Protein AF-A0A8S3SLY0-F1 (afdb_monomer)

Solvent-accessible surface area (backbone atoms only — not comparable to full-atom values): 10303 Å² total; per-residue (Å²): 141,63,70,69,60,56,56,52,52,54,51,53,52,50,52,51,52,53,51,53,50,52,52,51,54,52,51,53,58,49,52,56,52,49,50,52,49,50,52,54,47,54,53,48,50,55,53,49,52,55,49,50,54,52,52,50,56,51,46,52,67,66,68,57,64,80,50,73,41,61,37,68,83,58,95,80,69,75,84,54,66,73,31,61,49,52,34,54,40,68,79,42,52,45,79,65,38,63,42,50,86,66,25,34,40,42,49,88,50,66,46,80,47,78,49,72,53,74,51,74,46,73,42,55,41,39,43,34,37,31,41,28,48,62,94,35,80,76,48,75,32,54,47,82,45,86,80,54,52,79,48,70,26,66,43,76,48,77,47,79,45,59,47,79,66,105,55,74,60,44,32,33,43,30,28,68,47,60,58,84,127

Sequence (181 aa):
MEIGASVCIVFLLLFSCCHSKSIQSQNISLDEAEDERIFALETTVKKLETLIDNVTKSKDKLMNPVMFYAKIADRGFVLQTLSTVVFETVILNIGGHYDQYDGIFVASRKGVYMFSWTVSIQSSKYVVTELVVEDKIISTAGNTDNNGGHHSASMTSLCRMEKMGMRSLELQIMVVHIILQ

Secondary structure (DSSP, 8-state):
--HHHHHHHHHHHHHHHHHHHHHHHHHHHHHHHHHHHHHHHHHHHHHHHHHHHHHHHHHHHHHS--EEEEE---TT--PPTTEE----EEEEEETS-B-TTT--B--SSSEEEEEEEEEEEESS--EEEEEEETTEEEEEEEE--SSS-EEEEEEEEEEEE---BSB---EEEEEEE----

Radius of gyration: 38.71 Å; Cα contacts (8 Å, |Δi|>4): 271; chains: 1; bounding box: 91×24×116 Å

pLDDT: mean 80.01, std 13.77, range [41.56, 98.38]

Organism: Mytilus edulis (NCBI:txid6550)

Foldseek 3Di:
DPPVVVVVVVVVVVVVVVVVVVVVVVVVVVVVVVVVVVVVVVVVVVVVVVVVVVVVVVVCVVPFDADWDAADDDPPDDADAFAFDARLGTPDGGPVQADNPRRWGADQAWDKDKDKDKDKDFFQKKWKKFWDWLNDTQDIWIDGDPPRHIDMTMDMGIDTDHHDDPRDGTTTTHTHDIDDD

Mean predicted aligned error: 13.02 Å

Nearest PDB structures (foldseek):
  4d7y-assembly1_A  TM=8.961E-01  e=1.137E-05  Mus musculus
  2wnv-assembly1_A  TM=7.640E-01  e=3.413E-05  Homo sapiens
  5hkj-assembly1_A  TM=8.615E-01  e=1.285E-03  Homo sapiens
  5hzf-assembly1_A  TM=7.294E-01  e=6.288E-04  Homo sapiens
  5hba-assembly1_A  TM=8.265E-01  e=2.352E-03  Danio rerio

Structure (mmCIF, N/CA/C/O backbone):
data_AF-A0A8S3SLY0-F1
#
_entry.id   AF-A0A8S3SLY0-F1
#
loop_
_atom_site.group_PDB
_atom_site.id
_atom_site.type_symbol
_atom_site.label_atom_id
_atom_site.label_alt_id
_atom_site.label_comp_id
_atom_site.label_asym_id
_atom_site.label_entity_id
_atom_site.label_seq_id
_atom_site.pdbx_PDB_ins_code
_atom_site.Cartn_x
_atom_site.Cartn_y
_atom_site.Cartn_z
_atom_site.occupancy
_atom_site.B_iso_or_equiv
_atom_site.auth_seq_id
_atom_site.auth_comp_id
_atom_site.auth_asym_id
_atom_site.auth_atom_id
_atom_site.pdbx_PDB_model_num
ATOM 1 N N . MET A 1 1 ? -65.665 0.278 86.905 1.00 52.72 1 MET A N 1
ATOM 2 C CA . MET A 1 1 ? -64.556 1.148 86.450 1.00 52.72 1 MET A CA 1
ATOM 3 C C . MET A 1 1 ? -63.625 0.410 85.468 1.00 52.72 1 MET A C 1
ATOM 5 O O . MET A 1 1 ? -62.450 0.727 85.407 1.00 52.72 1 MET A O 1
ATOM 9 N N . GLU A 1 2 ? -64.128 -0.547 84.671 1.00 56.00 2 GLU A N 1
ATOM 10 C CA . GLU A 1 2 ? -63.295 -1.389 83.777 1.00 56.00 2 GLU A CA 1
ATOM 11 C C . GLU A 1 2 ? -63.439 -1.060 82.279 1.00 56.00 2 GLU A C 1
ATOM 13 O O . GLU A 1 2 ? -62.585 -1.416 81.474 1.00 56.00 2 GLU A O 1
ATOM 18 N N . ILE A 1 3 ? -64.481 -0.321 81.889 1.00 57.62 3 ILE A N 1
ATOM 19 C CA . ILE A 1 3 ? -64.800 -0.056 80.475 1.00 57.62 3 ILE A CA 1
ATOM 20 C C . ILE A 1 3 ? -63.785 0.916 79.834 1.00 57.62 3 ILE A C 1
ATOM 22 O O . ILE A 1 3 ? -63.467 0.792 78.655 1.00 57.62 3 ILE A O 1
ATOM 26 N N . GLY A 1 4 ? -63.206 1.840 80.611 1.00 60.19 4 GLY A N 1
ATOM 27 C CA . GLY A 1 4 ? -62.244 2.831 80.106 1.00 60.19 4 GLY A CA 1
ATOM 28 C C . GLY A 1 4 ? -60.882 2.249 79.707 1.00 60.19 4 GLY A C 1
ATOM 29 O O . GLY A 1 4 ? -60.273 2.716 78.749 1.00 60.19 4 GLY A O 1
ATOM 30 N N . ALA A 1 5 ? -60.423 1.194 80.387 1.00 64.56 5 ALA A N 1
ATOM 31 C CA . ALA A 1 5 ? -59.151 0.546 80.064 1.00 64.56 5 ALA A CA 1
ATOM 32 C C . ALA A 1 5 ? -59.234 -0.236 78.742 1.00 64.56 5 ALA A C 1
ATOM 34 O O . ALA A 1 5 ? -58.317 -0.182 77.926 1.00 64.56 5 ALA A O 1
ATOM 35 N N . SER A 1 6 ? -60.365 -0.907 78.500 1.00 65.44 6 SER A N 1
ATOM 36 C CA . SER A 1 6 ? -60.578 -1.713 77.295 1.00 65.44 6 SER A CA 1
ATOM 37 C C . SER A 1 6 ? -60.635 -0.853 76.023 1.00 65.44 6 SER A C 1
ATOM 39 O O . SER A 1 6 ? -60.010 -1.189 75.019 1.00 65.44 6 SER A O 1
ATOM 41 N N . VAL A 1 7 ? -61.283 0.318 76.084 1.00 70.69 7 VAL A N 1
ATOM 42 C CA . VAL A 1 7 ? -61.362 1.256 74.946 1.00 70.69 7 VAL A CA 1
ATOM 43 C C . VAL A 1 7 ? -59.989 1.853 74.603 1.00 70.69 7 VAL A C 1
ATOM 45 O O . VAL A 1 7 ? -59.638 1.930 73.425 1.00 70.69 7 VAL A O 1
ATOM 48 N N . CYS A 1 8 ? -59.170 2.206 75.601 1.00 69.88 8 CYS A N 1
ATOM 49 C CA . CYS A 1 8 ? -57.809 2.710 75.369 1.00 69.88 8 CYS A CA 1
ATOM 50 C C . CYS A 1 8 ? -56.883 1.665 74.730 1.00 69.88 8 CYS A C 1
ATOM 52 O O . CYS A 1 8 ? -56.104 2.008 73.843 1.00 69.88 8 CYS A O 1
ATOM 54 N N . ILE A 1 9 ? -56.978 0.395 75.138 1.00 74.50 9 ILE A N 1
ATOM 55 C CA . ILE A 1 9 ? -56.164 -0.687 74.562 1.00 74.50 9 ILE A CA 1
ATOM 56 C C . ILE A 1 9 ? -56.516 -0.895 73.085 1.00 74.50 9 ILE A C 1
ATOM 58 O O . ILE A 1 9 ? -55.619 -1.002 72.252 1.00 74.50 9 ILE A O 1
ATOM 62 N N . VAL A 1 10 ? -57.806 -0.878 72.733 1.00 75.81 10 VAL A N 1
ATOM 63 C CA . VAL A 1 10 ? -58.247 -1.011 71.335 1.00 75.81 10 VAL A CA 1
ATOM 64 C C . VAL A 1 10 ? -57.757 0.165 70.484 1.00 75.81 10 VAL A C 1
ATOM 66 O O . VAL A 1 10 ? -57.238 -0.055 69.392 1.00 75.81 10 VAL A O 1
ATOM 69 N N . PHE A 1 11 ? -57.832 1.401 70.988 1.00 73.81 11 PHE A N 1
ATOM 70 C CA . PHE A 1 11 ? -57.301 2.567 70.273 1.00 73.81 11 PHE A CA 1
ATOM 71 C C . PHE A 1 11 ? -55.781 2.497 70.078 1.00 73.81 11 PHE A C 1
ATOM 73 O O . PHE A 1 11 ? -55.306 2.735 68.970 1.00 73.81 11 PHE A O 1
ATOM 80 N N . LEU A 1 12 ? -55.015 2.117 71.105 1.00 74.75 12 LEU A N 1
ATOM 81 C CA . LEU A 1 12 ? -53.556 1.974 71.002 1.00 74.75 12 LEU A CA 1
ATOM 82 C C . LEU A 1 12 ? -53.145 0.871 70.015 1.00 74.75 12 LEU A C 1
ATOM 84 O O . LEU A 1 12 ? -52.210 1.067 69.239 1.00 74.75 12 LEU A O 1
ATOM 88 N N . LEU A 1 13 ? -53.869 -0.252 69.988 1.00 72.75 13 LEU A N 1
ATOM 89 C CA . LEU A 1 13 ? -53.633 -1.338 69.031 1.00 72.75 13 LEU A CA 1
ATOM 90 C C . LEU A 1 13 ? -53.973 -0.924 67.593 1.00 72.75 13 LEU A C 1
ATOM 92 O O . LEU A 1 13 ? -53.226 -1.252 66.672 1.00 72.75 13 LEU A O 1
ATOM 96 N N . LEU A 1 14 ? -55.051 -0.161 67.386 1.00 72.50 14 LEU A N 1
ATOM 97 C CA . LEU A 1 14 ? -55.410 0.368 66.067 1.00 72.50 14 LEU A CA 1
ATOM 98 C C . LEU A 1 14 ? -54.400 1.414 65.577 1.00 72.50 14 LEU A C 1
ATOM 100 O O . LEU A 1 14 ? -53.988 1.348 64.420 1.00 72.50 14 LEU A O 1
ATOM 104 N N . PHE A 1 15 ? -53.941 2.322 66.445 1.00 71.50 15 PHE A N 1
ATOM 105 C CA . PHE A 1 15 ? -52.894 3.296 66.110 1.00 71.50 15 PHE A CA 1
ATOM 106 C C . PHE A 1 15 ? -51.554 2.618 65.798 1.00 71.50 15 PHE A C 1
ATOM 108 O O . PHE A 1 15 ? -50.924 2.951 64.796 1.00 71.50 15 PHE A O 1
ATOM 115 N N . SER A 1 16 ? -51.151 1.622 66.592 1.00 73.81 16 SER A N 1
ATOM 116 C CA . SER A 1 16 ? -49.939 0.831 66.343 1.00 73.81 16 SER A CA 1
ATOM 117 C C . SER A 1 16 ? -50.025 0.052 65.023 1.00 73.81 16 SER A C 1
ATOM 119 O O . SER A 1 16 ? -49.085 0.075 64.227 1.00 73.81 16 SER A O 1
ATOM 121 N N . CYS A 1 17 ? -51.176 -0.561 64.729 1.00 66.81 17 CYS A N 1
ATOM 122 C CA . CYS A 1 17 ? -51.393 -1.296 63.485 1.00 66.81 17 CYS A CA 1
ATOM 123 C C . CYS A 1 17 ? -51.405 -0.373 62.252 1.00 66.81 17 CYS A C 1
ATOM 125 O O . CYS A 1 17 ? -50.829 -0.716 61.220 1.00 66.81 17 CYS A O 1
ATOM 127 N N . CYS A 1 18 ? -52.014 0.814 62.351 1.00 65.94 18 CYS A N 1
ATOM 128 C CA . CYS A 1 18 ? -52.052 1.787 61.255 1.00 65.94 18 CYS A CA 1
ATOM 129 C C . CYS A 1 18 ? -50.661 2.379 60.970 1.00 65.94 18 CYS A C 1
ATOM 131 O O . CYS A 1 18 ? -50.263 2.493 59.812 1.00 65.94 18 CYS A O 1
ATOM 133 N N . HIS A 1 19 ? -49.892 2.680 62.021 1.00 69.75 19 HIS A N 1
ATOM 134 C CA . HIS A 1 19 ? -48.528 3.196 61.903 1.00 69.75 19 HIS A CA 1
ATOM 135 C C . HIS A 1 19 ? -47.554 2.147 61.343 1.00 69.75 19 HIS A C 1
ATOM 137 O O . HIS A 1 19 ? -46.733 2.451 60.480 1.00 69.75 19 HIS A O 1
ATOM 143 N N . SER A 1 20 ? -47.685 0.881 61.756 1.00 69.31 20 SER A N 1
ATOM 144 C CA . SER A 1 20 ? -46.877 -0.211 61.199 1.00 69.31 20 SER A CA 1
ATOM 145 C C . SER A 1 20 ? -47.143 -0.423 59.706 1.00 69.31 20 SER A C 1
ATOM 147 O O . SER A 1 20 ? -46.200 -0.666 58.954 1.00 69.31 20 SER A O 1
ATOM 149 N N . LYS A 1 21 ? -48.404 -0.301 59.261 1.00 74.12 21 LYS A N 1
ATOM 150 C CA . LYS A 1 21 ? -48.767 -0.393 57.838 1.00 74.12 21 LYS A CA 1
ATOM 151 C C . LYS A 1 21 ? -48.217 0.777 57.025 1.00 74.12 21 LYS A C 1
ATOM 153 O O . LYS A 1 21 ? -47.702 0.548 55.934 1.00 74.12 21 LYS A O 1
ATOM 158 N N . SER A 1 22 ? -48.287 2.008 57.546 1.00 68.38 22 SER A N 1
ATOM 159 C CA . SER A 1 22 ? -47.732 3.174 56.846 1.00 68.38 22 SER A CA 1
ATOM 160 C C . SER A 1 22 ? -46.213 3.072 56.694 1.00 68.38 22 SER A C 1
ATOM 162 O O . SER A 1 22 ? -45.700 3.325 55.607 1.00 68.38 22 SER A O 1
ATOM 164 N N . ILE A 1 23 ? -45.505 2.626 57.739 1.00 70.62 23 ILE A N 1
ATOM 165 C CA . ILE A 1 23 ? -44.049 2.411 57.693 1.00 70.62 23 ILE A CA 1
ATOM 166 C C . ILE A 1 23 ? -43.688 1.318 56.680 1.00 70.62 23 ILE A C 1
ATOM 168 O O . ILE A 1 23 ? -42.822 1.533 55.839 1.00 70.62 23 ILE A O 1
ATOM 172 N N . GLN A 1 24 ? -44.378 0.171 56.701 1.00 71.75 24 GLN A N 1
ATOM 173 C CA . GLN A 1 24 ? -44.143 -0.888 55.711 1.00 71.75 24 GLN A CA 1
ATOM 174 C C . GLN A 1 24 ? -44.376 -0.401 54.279 1.00 71.75 24 GLN A C 1
ATOM 176 O O . GLN A 1 24 ? -43.561 -0.688 53.410 1.00 71.75 24 GLN A O 1
ATOM 181 N N . SER A 1 25 ? -45.446 0.362 54.032 1.00 71.06 25 SER A N 1
ATOM 182 C CA . SER A 1 25 ? -45.736 0.886 52.691 1.00 71.06 25 SER A CA 1
ATOM 183 C C . SER A 1 25 ? -44.681 1.877 52.190 1.00 71.06 25 SER A C 1
ATOM 185 O O . SER A 1 25 ? -44.331 1.843 51.014 1.00 71.06 25 SER A O 1
ATOM 187 N N . GLN A 1 26 ? -44.133 2.717 53.077 1.00 73.19 26 GLN A N 1
ATOM 188 C CA . GLN A 1 26 ? -43.059 3.647 52.726 1.00 73.19 26 GLN A CA 1
ATOM 189 C C . GLN A 1 26 ? -41.758 2.905 52.409 1.00 73.19 26 GLN A C 1
ATOM 191 O O . GLN A 1 26 ? -41.127 3.217 51.404 1.00 73.19 26 GLN A O 1
ATOM 196 N N . ASN A 1 27 ? -41.400 1.892 53.202 1.00 75.38 27 ASN A N 1
ATOM 197 C CA . ASN A 1 27 ? -40.193 1.096 52.971 1.00 75.38 27 ASN A CA 1
ATOM 198 C C . ASN A 1 27 ? -40.263 0.314 51.651 1.00 75.38 27 ASN A C 1
ATOM 200 O O . ASN A 1 27 ? -39.322 0.367 50.875 1.00 75.38 27 ASN A O 1
ATOM 204 N N . ILE A 1 28 ? -41.405 -0.310 51.340 1.00 81.19 28 ILE A N 1
ATOM 205 C CA . ILE A 1 28 ? -41.606 -1.025 50.065 1.00 81.19 28 ILE A CA 1
ATOM 206 C C . ILE A 1 28 ? -41.459 -0.071 48.869 1.00 81.19 28 ILE A C 1
ATOM 208 O O . ILE A 1 28 ? -40.765 -0.390 47.912 1.00 81.19 28 ILE A O 1
ATOM 212 N N . SER A 1 29 ? -42.056 1.127 48.936 1.00 77.50 29 SER A N 1
ATOM 213 C CA . SER A 1 29 ? -41.947 2.113 47.847 1.00 77.50 29 SER A CA 1
ATOM 214 C C . SER A 1 29 ? -40.534 2.679 47.659 1.00 77.50 29 SER A C 1
ATOM 216 O O . SER A 1 29 ? -40.183 3.116 46.565 1.00 77.50 29 SER A O 1
ATOM 218 N N . LEU A 1 30 ? -39.736 2.703 48.731 1.00 81.06 30 LEU A N 1
ATOM 219 C CA . LEU A 1 30 ? -38.340 3.132 48.689 1.00 81.06 30 LEU A CA 1
ATOM 220 C C . LEU A 1 30 ? -37.460 2.037 48.077 1.00 81.06 30 LEU A C 1
ATOM 222 O O . LEU A 1 30 ? -36.682 2.352 47.181 1.00 81.06 30 LEU A O 1
ATOM 226 N N . ASP A 1 31 ? -37.649 0.778 48.480 1.00 88.69 31 ASP A N 1
ATOM 227 C CA . ASP A 1 31 ? -36.919 -0.375 47.937 1.00 88.69 31 ASP A CA 1
ATOM 228 C C . ASP A 1 31 ? -37.186 -0.548 46.428 1.00 88.69 31 ASP A C 1
ATOM 230 O O . ASP A 1 31 ? -36.251 -0.702 45.646 1.00 88.69 31 ASP A O 1
ATOM 234 N N . GLU A 1 32 ? -38.442 -0.408 45.979 1.00 87.69 32 GLU A N 1
ATOM 235 C CA . GLU A 1 32 ? -38.800 -0.472 44.549 1.00 87.69 32 GLU A CA 1
ATOM 236 C C . GLU A 1 32 ? -38.122 0.635 43.718 1.00 87.69 32 GLU A C 1
ATOM 238 O O . GLU A 1 32 ? -37.668 0.399 42.595 1.00 87.69 32 GLU A O 1
ATOM 243 N N . ALA A 1 33 ? -38.021 1.850 44.267 1.00 88.94 33 ALA A N 1
ATOM 244 C CA . ALA A 1 33 ? -37.365 2.975 43.601 1.00 88.94 33 ALA A CA 1
ATOM 245 C C . ALA A 1 33 ? -35.831 2.848 43.597 1.00 88.94 33 ALA A C 1
ATOM 247 O O . ALA A 1 33 ? -35.172 3.329 42.669 1.00 88.94 33 ALA A O 1
ATOM 248 N N . GLU A 1 34 ? -35.245 2.236 44.629 1.00 93.00 34 GLU A N 1
ATOM 249 C CA . GLU A 1 34 ? -33.820 1.900 44.664 1.00 93.00 34 GLU A CA 1
ATOM 250 C C . GLU A 1 34 ? -33.487 0.798 43.654 1.00 93.00 34 GLU A C 1
ATOM 252 O O . GLU A 1 34 ? -32.537 0.967 42.887 1.00 93.00 34 GLU A O 1
ATOM 257 N N . ASP A 1 35 ? -34.311 -0.245 43.554 1.00 92.81 35 ASP A N 1
ATOM 258 C CA . ASP A 1 35 ? -34.162 -1.318 42.566 1.00 92.81 35 ASP A CA 1
ATOM 259 C C . ASP A 1 35 ? -34.266 -0.793 41.125 1.00 92.81 35 ASP A C 1
ATOM 261 O O . ASP A 1 35 ? -33.451 -1.150 40.268 1.00 92.81 35 ASP A O 1
ATOM 265 N N . GLU A 1 36 ? -35.202 0.122 40.845 1.00 94.62 36 GLU A N 1
ATOM 266 C CA . GLU A 1 36 ? -35.317 0.761 39.526 1.00 94.62 36 GLU A CA 1
ATOM 267 C C . GLU A 1 36 ? -34.061 1.582 39.182 1.00 94.62 36 GLU A C 1
ATOM 269 O O . GLU A 1 36 ? -33.549 1.531 38.057 1.00 94.62 36 GLU A O 1
ATOM 274 N N . ARG A 1 37 ? -33.512 2.312 40.162 1.00 95.62 37 ARG A N 1
ATOM 275 C CA . ARG A 1 37 ? -32.267 3.078 39.990 1.00 95.62 37 ARG A CA 1
ATOM 276 C C . ARG A 1 37 ? -31.060 2.172 39.795 1.00 95.62 37 ARG A C 1
ATOM 278 O O . ARG A 1 37 ? -30.218 2.490 38.954 1.00 95.62 37 ARG A O 1
ATOM 285 N N . ILE A 1 38 ? -30.969 1.067 40.533 1.00 96.94 38 ILE A N 1
ATOM 286 C CA . ILE A 1 38 ? -29.908 0.064 40.378 1.00 96.94 38 ILE A CA 1
ATOM 287 C C . ILE A 1 38 ? -29.986 -0.538 38.978 1.00 96.94 38 ILE A C 1
ATOM 289 O O . ILE A 1 38 ? -28.987 -0.542 38.262 1.00 96.94 38 ILE A O 1
ATOM 293 N N . PHE A 1 39 ? -31.175 -0.932 38.528 1.00 96.12 39 PHE A N 1
ATOM 294 C CA . PHE A 1 39 ? -31.375 -1.468 37.185 1.00 96.12 39 PHE A CA 1
ATOM 295 C C . PHE A 1 39 ? -30.989 -0.463 36.084 1.00 96.12 39 PHE A C 1
ATOM 297 O O . PHE A 1 39 ? -30.312 -0.808 35.104 1.00 96.12 39 PHE A O 1
ATOM 304 N N . ALA A 1 40 ? -31.370 0.807 36.247 1.00 96.31 40 ALA A N 1
ATOM 305 C CA . ALA A 1 40 ? -30.981 1.876 35.332 1.00 96.31 40 ALA A CA 1
ATOM 306 C C . ALA A 1 40 ? -29.457 2.103 35.325 1.00 96.31 40 ALA A C 1
ATOM 308 O O . ALA A 1 40 ? -28.858 2.324 34.262 1.00 96.31 40 ALA A O 1
ATOM 309 N N . LEU A 1 41 ? -28.813 2.013 36.493 1.00 97.75 41 LEU A N 1
ATOM 310 C CA . LEU A 1 41 ? -27.366 2.138 36.633 1.00 97.75 41 LEU A CA 1
ATOM 311 C C . LEU A 1 41 ? -26.640 0.964 35.968 1.00 97.75 41 LEU A C 1
ATOM 313 O O . LEU A 1 41 ? -25.739 1.198 35.166 1.00 97.75 41 LEU A O 1
ATOM 317 N N . GLU A 1 42 ? -27.070 -0.276 36.207 1.00 97.00 42 GLU A N 1
ATOM 318 C CA . GLU A 1 42 ? -26.524 -1.477 35.562 1.00 97.00 42 GLU A CA 1
ATOM 319 C C . GLU A 1 42 ? -26.647 -1.413 34.037 1.00 97.00 42 GLU A C 1
ATOM 321 O O . GLU A 1 42 ? -25.708 -1.740 33.306 1.00 97.00 42 GLU A O 1
ATOM 326 N N . THR A 1 43 ? -27.789 -0.939 33.538 1.00 98.00 43 THR A N 1
ATOM 327 C CA . THR A 1 43 ? -28.013 -0.739 32.100 1.00 98.00 43 THR A CA 1
ATOM 328 C C . THR A 1 43 ? -27.050 0.301 31.530 1.00 98.00 43 THR A C 1
ATOM 330 O O . THR A 1 43 ? -26.488 0.120 30.445 1.00 98.00 43 THR A O 1
ATOM 333 N N . THR A 1 44 ? -26.821 1.384 32.274 1.00 97.94 44 THR A N 1
ATOM 334 C CA . THR A 1 44 ? -25.877 2.436 31.885 1.00 97.94 44 THR A CA 1
ATOM 335 C C . THR A 1 44 ? -24.442 1.913 31.876 1.00 97.94 44 THR A C 1
ATOM 337 O O . THR A 1 44 ? -23.730 2.155 30.902 1.00 97.94 44 THR A O 1
ATOM 340 N N . VAL A 1 45 ? -24.030 1.147 32.893 1.00 98.38 45 VAL A N 1
ATOM 341 C CA . VAL A 1 45 ? -22.699 0.519 32.967 1.00 98.38 45 VAL A CA 1
ATOM 342 C C . VAL A 1 45 ? -22.472 -0.404 31.773 1.00 98.38 45 VAL A C 1
ATOM 344 O O . VAL A 1 45 ? -21.498 -0.210 31.049 1.00 98.38 45 VAL A O 1
ATOM 347 N N . LYS A 1 46 ? -23.419 -1.300 31.464 1.00 98.19 46 LYS A N 1
ATOM 348 C CA . LYS A 1 46 ? -23.333 -2.174 30.279 1.00 98.19 46 LYS A CA 1
ATOM 349 C C . LYS A 1 46 ? -23.190 -1.376 28.984 1.00 98.19 46 LYS A C 1
ATOM 351 O O . LYS A 1 46 ? -22.379 -1.704 28.120 1.00 98.19 46 LYS A O 1
ATOM 356 N N . LYS A 1 47 ? -23.955 -0.291 28.830 1.00 97.94 47 LYS A N 1
ATOM 357 C CA . LYS A 1 47 ? -23.844 0.573 27.647 1.00 97.94 47 LYS A CA 1
ATOM 358 C C . LYS A 1 47 ? -22.467 1.235 27.562 1.00 97.94 47 LYS A C 1
ATOM 360 O O . LYS A 1 47 ? -21.895 1.295 26.475 1.00 97.94 47 LYS A O 1
ATOM 365 N N . LEU A 1 48 ? -21.918 1.703 28.679 1.00 97.94 48 LEU A N 1
ATOM 366 C CA . LEU A 1 48 ? -20.580 2.293 28.723 1.00 97.94 48 LEU A CA 1
ATOM 367 C C . LEU A 1 48 ? -19.493 1.271 28.380 1.00 97.94 48 LEU A C 1
ATOM 369 O O . LEU A 1 48 ? -18.626 1.589 27.572 1.00 97.94 48 LEU A O 1
ATOM 373 N N . GLU A 1 49 ? -19.580 0.045 28.898 1.00 97.12 49 GLU A N 1
ATOM 374 C CA . GLU A 1 49 ? -18.665 -1.052 28.550 1.00 97.12 49 GLU A CA 1
ATOM 375 C C . GLU A 1 49 ? -18.651 -1.300 27.037 1.00 97.12 49 GLU A C 1
ATOM 377 O O . GLU A 1 49 ? -17.590 -1.294 26.413 1.00 97.12 49 GLU A O 1
ATOM 382 N N . THR A 1 50 ? -19.828 -1.389 26.406 1.00 97.62 50 THR A N 1
ATOM 383 C CA . THR A 1 50 ? -19.902 -1.578 24.945 1.00 97.62 50 THR A CA 1
ATOM 384 C C . THR A 1 50 ? -19.304 -0.409 24.158 1.00 97.62 50 THR A C 1
ATOM 386 O O . THR A 1 50 ? -18.688 -0.609 23.108 1.00 97.62 50 THR A O 1
ATOM 389 N N . LEU A 1 51 ? -19.459 0.826 24.644 1.00 96.94 51 LEU A N 1
ATOM 390 C CA . LEU A 1 51 ? -18.860 2.000 24.011 1.00 96.94 51 LEU A CA 1
ATOM 391 C C . LEU A 1 51 ? -17.339 1.998 24.163 1.00 96.94 51 LEU A C 1
ATOM 393 O O . LEU A 1 51 ? -16.647 2.298 23.190 1.00 96.94 51 LEU A O 1
ATOM 397 N N . ILE A 1 52 ? -16.822 1.620 25.334 1.00 96.81 52 ILE A N 1
ATOM 398 C CA . ILE A 1 52 ? -15.383 1.480 25.581 1.00 96.81 52 ILE A CA 1
ATOM 399 C C . ILE A 1 52 ? -14.792 0.434 24.635 1.00 96.81 52 ILE A C 1
ATOM 401 O O . ILE A 1 52 ? -13.804 0.726 23.961 1.00 96.81 52 ILE A O 1
ATOM 405 N N . ASP A 1 53 ? -15.418 -0.733 24.493 1.00 96.25 53 ASP A N 1
ATOM 406 C CA . ASP A 1 53 ? -14.954 -1.782 23.578 1.00 96.25 53 ASP A CA 1
ATOM 407 C C . ASP A 1 53 ? -14.906 -1.307 22.123 1.00 96.25 53 ASP A C 1
ATOM 409 O O . ASP A 1 53 ? -13.926 -1.533 21.407 1.00 96.25 53 ASP A O 1
ATOM 413 N N . ASN A 1 54 ? -15.952 -0.613 21.674 1.00 94.06 54 ASN A N 1
ATOM 414 C CA . ASN A 1 54 ? -16.021 -0.080 20.315 1.00 94.06 54 ASN A CA 1
ATOM 415 C C . ASN A 1 54 ? -14.964 1.003 20.070 1.00 94.06 54 ASN A C 1
ATOM 417 O O . ASN A 1 54 ? -14.294 0.988 19.033 1.00 94.06 54 ASN A O 1
ATOM 421 N N . VAL A 1 55 ? -14.780 1.917 21.027 1.00 93.75 55 VAL A N 1
ATOM 422 C CA . VAL A 1 55 ? -13.741 2.952 20.961 1.00 93.75 55 VAL A CA 1
ATOM 423 C C . VAL A 1 55 ? -12.359 2.307 20.929 1.00 93.75 55 VAL A C 1
ATOM 425 O O . VAL A 1 55 ? -11.555 2.673 20.074 1.00 93.75 55 VAL A O 1
ATOM 428 N N . THR A 1 56 ? -12.101 1.308 21.771 1.00 91.06 56 THR A N 1
ATOM 429 C CA . THR A 1 56 ? -10.806 0.616 21.841 1.00 91.06 56 THR A CA 1
ATOM 430 C C . THR A 1 56 ? -10.499 -0.107 20.530 1.00 91.06 56 THR A C 1
ATOM 432 O O . THR A 1 56 ? -9.472 0.163 19.915 1.00 91.06 56 THR A O 1
ATOM 435 N N . LYS A 1 57 ? -11.447 -0.883 19.987 1.00 87.12 57 LYS A N 1
ATOM 436 C CA . LYS A 1 57 ? -11.307 -1.520 18.662 1.00 87.12 57 LYS A CA 1
ATOM 437 C C . LYS A 1 57 ? -11.079 -0.506 17.539 1.00 87.12 57 LYS A C 1
ATOM 439 O O . LYS A 1 57 ? -10.282 -0.743 16.629 1.00 87.12 57 LYS A O 1
ATOM 444 N N . SER A 1 58 ? -11.783 0.629 17.571 1.00 83.81 58 SER A N 1
ATOM 445 C CA . SER A 1 58 ? -11.613 1.691 16.570 1.00 83.81 58 SER A CA 1
ATOM 446 C C . SER A 1 58 ? -10.238 2.357 16.667 1.00 83.81 58 SER A C 1
ATOM 448 O O . SER A 1 58 ? -9.618 2.646 15.641 1.00 83.81 58 SER A O 1
ATOM 450 N N . LYS A 1 59 ? -9.741 2.534 17.895 1.00 83.38 59 LYS A N 1
ATOM 451 C CA . LYS A 1 59 ? -8.427 3.090 18.194 1.00 83.38 59 LYS A CA 1
ATOM 452 C C . LYS A 1 59 ? -7.329 2.144 17.734 1.00 83.38 59 LYS A C 1
ATOM 454 O O . LYS A 1 59 ? -6.444 2.594 17.018 1.00 83.38 59 LYS A O 1
ATOM 459 N N . ASP A 1 60 ? -7.428 0.854 18.033 1.00 77.50 60 ASP A N 1
ATOM 460 C CA . ASP A 1 60 ? -6.462 -0.154 17.578 1.00 77.50 60 ASP A CA 1
ATOM 461 C C . ASP A 1 60 ? -6.410 -0.197 16.050 1.00 77.50 60 ASP A C 1
ATOM 463 O O . ASP A 1 60 ? -5.345 -0.122 15.434 1.00 77.50 60 ASP A O 1
ATOM 467 N N . LYS A 1 61 ? -7.582 -0.168 15.403 1.00 72.25 61 LYS A N 1
ATOM 468 C CA . LYS A 1 61 ? -7.663 -0.056 13.947 1.00 72.25 61 LYS A CA 1
ATOM 469 C C . LYS A 1 61 ? -7.010 1.221 13.426 1.00 72.25 61 LYS A C 1
ATOM 471 O O . LYS A 1 61 ? -6.456 1.181 12.333 1.00 72.25 61 LYS A O 1
ATOM 476 N N . LEU A 1 62 ? -7.080 2.349 14.134 1.00 73.75 62 LEU A N 1
ATOM 477 C CA . LEU A 1 62 ? -6.441 3.609 13.736 1.00 73.75 62 LEU A CA 1
ATOM 478 C C . LEU A 1 62 ? -4.926 3.616 13.982 1.00 73.75 62 LEU A C 1
ATOM 480 O O . LEU A 1 62 ? -4.191 4.165 13.166 1.00 73.75 62 LEU A O 1
ATOM 484 N N . MET A 1 63 ? -4.478 2.993 15.070 1.00 78.38 63 MET A N 1
ATOM 485 C CA . MET A 1 63 ? -3.085 2.988 15.516 1.00 78.38 63 MET A CA 1
ATOM 486 C C . MET A 1 63 ? -2.214 1.953 14.806 1.00 78.38 63 MET A C 1
ATOM 488 O O . MET A 1 63 ? -0.994 2.098 14.826 1.00 78.38 63 MET A O 1
ATOM 492 N N . ASN A 1 64 ? -2.805 0.948 14.152 1.00 84.06 64 ASN A N 1
ATOM 493 C CA . ASN A 1 64 ? -2.035 -0.032 13.391 1.00 84.06 64 ASN A CA 1
ATOM 494 C C . ASN A 1 64 ? -1.281 0.643 12.228 1.00 84.06 64 ASN A C 1
ATOM 496 O O . ASN A 1 64 ? -1.932 1.201 11.328 1.00 84.06 64 ASN A O 1
ATOM 500 N N . PRO A 1 65 ? 0.067 0.584 12.219 1.00 88.56 65 PRO A N 1
ATOM 501 C CA . PRO A 1 65 ? 0.866 1.118 11.126 1.00 88.56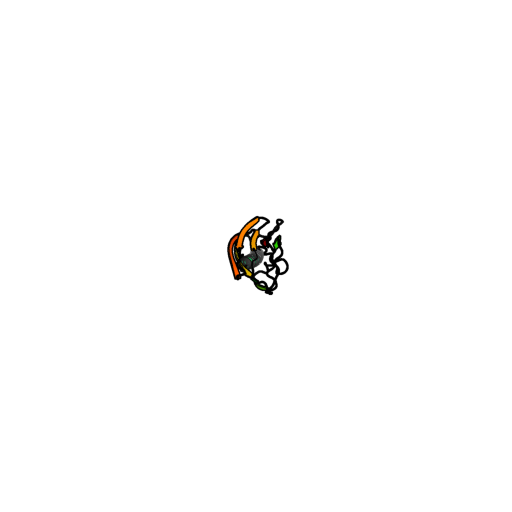 65 PRO A CA 1
ATOM 502 C C . PRO A 1 65 ? 0.473 0.469 9.799 1.00 88.56 65 PRO A C 1
ATOM 504 O O . PRO A 1 65 ? 0.077 -0.693 9.757 1.00 88.56 65 PRO A O 1
ATOM 507 N N . VAL A 1 66 ? 0.595 1.223 8.711 1.00 90.38 66 VAL A N 1
ATOM 508 C CA . VAL A 1 66 ? 0.389 0.716 7.352 1.00 90.38 66 VAL A CA 1
ATOM 509 C C . VAL A 1 66 ? 1.690 0.912 6.597 1.00 90.38 66 VAL A C 1
ATOM 511 O O . VAL A 1 66 ? 2.093 2.046 6.347 1.00 90.38 66 VAL A O 1
ATOM 514 N N . MET A 1 67 ? 2.370 -0.190 6.294 1.00 91.94 67 MET A N 1
ATOM 515 C CA . MET A 1 67 ? 3.682 -0.167 5.655 1.00 91.94 67 MET A CA 1
ATOM 516 C C . MET A 1 67 ? 3.945 -1.498 4.971 1.00 91.94 67 MET A C 1
ATOM 518 O O . MET A 1 67 ? 3.646 -2.552 5.530 1.00 91.94 67 MET A O 1
ATOM 522 N N . PHE A 1 68 ? 4.583 -1.448 3.810 1.00 94.81 68 PHE A N 1
ATOM 523 C CA . PHE A 1 68 ? 5.150 -2.626 3.182 1.00 94.81 68 PHE A CA 1
ATOM 524 C C . PHE A 1 68 ? 6.569 -2.341 2.693 1.00 94.81 68 PHE A C 1
ATOM 526 O O . PHE A 1 68 ? 6.951 -1.193 2.469 1.00 94.81 68 PHE A O 1
ATOM 533 N N . TYR A 1 69 ? 7.347 -3.405 2.556 1.00 94.88 69 TYR A N 1
ATOM 534 C CA . TYR A 1 69 ? 8.645 -3.402 1.907 1.00 94.88 69 TYR A CA 1
ATOM 535 C C . TYR A 1 69 ? 8.779 -4.709 1.141 1.00 94.88 69 TYR A C 1
ATOM 537 O O . TYR A 1 69 ? 8.672 -5.791 1.723 1.00 94.88 69 TYR A O 1
ATOM 545 N N . ALA A 1 70 ? 8.991 -4.595 -0.163 1.00 93.94 70 ALA A N 1
ATOM 546 C CA . ALA A 1 70 ? 9.063 -5.719 -1.073 1.00 93.94 70 ALA A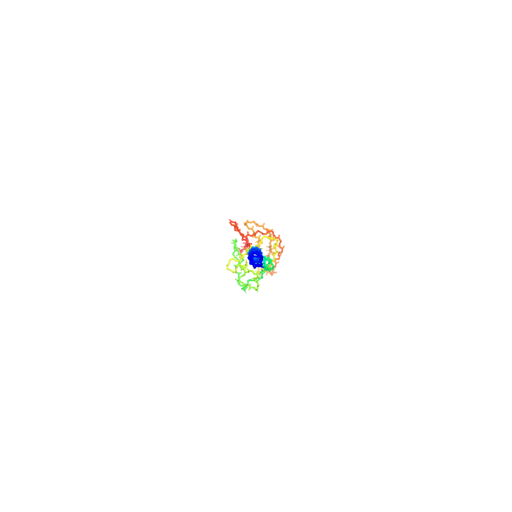 CA 1
ATOM 547 C C . ALA A 1 70 ? 10.178 -5.501 -2.102 1.00 93.94 70 ALA A C 1
ATOM 549 O O . ALA A 1 70 ? 10.586 -4.367 -2.367 1.00 93.94 70 ALA A O 1
ATOM 550 N N . LYS A 1 71 ? 10.692 -6.596 -2.659 1.00 91.31 71 LYS A N 1
ATOM 551 C CA . LYS A 1 71 ? 11.713 -6.594 -3.711 1.00 91.31 71 LYS A CA 1
ATOM 552 C C . LYS A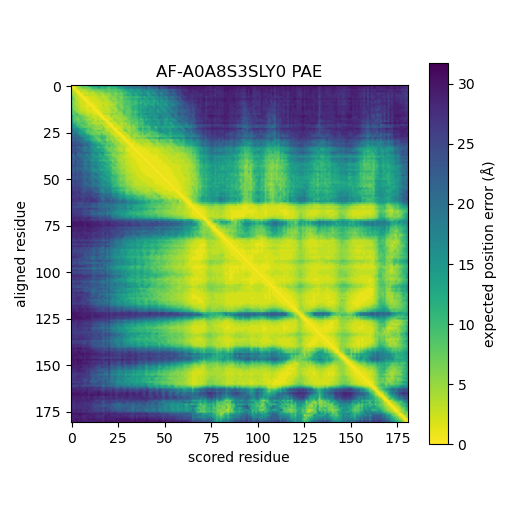 1 71 ? 11.428 -7.687 -4.738 1.00 91.31 71 LYS A C 1
ATOM 554 O O . LYS A 1 71 ? 10.654 -8.605 -4.486 1.00 91.31 71 LYS A O 1
ATOM 559 N N . ILE A 1 72 ? 12.107 -7.611 -5.872 1.00 87.38 72 ILE A N 1
ATOM 560 C CA . ILE A 1 72 ? 12.149 -8.698 -6.853 1.00 87.38 72 ILE A CA 1
ATOM 561 C C . ILE A 1 72 ? 13.200 -9.725 -6.396 1.00 87.38 72 ILE A C 1
ATOM 563 O O . ILE A 1 72 ? 14.275 -9.337 -5.922 1.00 87.38 72 ILE A O 1
ATOM 567 N N . ALA A 1 73 ? 12.879 -11.021 -6.483 1.00 78.31 73 ALA A N 1
ATOM 568 C CA . ALA A 1 73 ? 13.762 -12.101 -6.031 1.00 78.31 73 ALA A CA 1
ATOM 569 C C . ALA A 1 73 ? 14.896 -12.374 -7.027 1.00 78.31 73 ALA A C 1
ATOM 571 O O . ALA A 1 73 ? 16.046 -12.591 -6.632 1.00 78.31 73 ALA A O 1
ATOM 572 N N . ASP A 1 74 ? 14.548 -12.379 -8.315 1.00 72.94 74 ASP A N 1
ATOM 573 C CA . ASP A 1 74 ? 15.395 -12.872 -9.392 1.00 72.94 74 ASP A CA 1
ATOM 574 C C . ASP A 1 74 ? 16.087 -11.741 -10.168 1.00 72.94 74 ASP A C 1
ATOM 576 O O . ASP A 1 74 ? 15.483 -10.742 -10.557 1.00 72.94 74 ASP A O 1
ATOM 580 N N . ARG A 1 75 ? 17.378 -11.936 -10.456 1.00 64.50 75 ARG A N 1
ATOM 581 C CA . ARG A 1 75 ? 18.145 -11.069 -11.362 1.00 64.50 75 ARG A CA 1
ATOM 582 C C . ARG A 1 75 ? 17.763 -11.284 -12.833 1.00 64.50 75 ARG A C 1
ATOM 584 O O . ARG A 1 75 ? 18.128 -10.460 -13.665 1.00 64.50 75 ARG A O 1
ATOM 591 N N . GLY A 1 76 ? 17.057 -12.374 -13.145 1.00 63.53 76 GLY A N 1
ATOM 592 C CA . GLY A 1 76 ? 16.494 -12.703 -14.456 1.00 63.53 76 GLY A CA 1
ATOM 593 C C . GLY A 1 76 ? 15.095 -12.138 -14.721 1.00 63.53 76 GLY A C 1
ATOM 594 O O . GLY A 1 76 ? 14.511 -12.460 -15.754 1.00 63.53 76 GLY A O 1
ATOM 595 N N . PHE A 1 77 ? 14.551 -11.304 -13.826 1.00 70.50 77 PHE A N 1
ATOM 596 C CA . PHE A 1 77 ? 13.220 -10.727 -13.998 1.00 70.50 77 PHE A CA 1
ATOM 597 C C . PHE A 1 77 ? 13.120 -9.901 -15.285 1.00 70.50 77 PHE A C 1
ATOM 599 O O . PHE A 1 77 ? 13.811 -8.895 -15.471 1.00 70.50 77 PHE A O 1
ATOM 606 N N . VAL A 1 78 ? 12.231 -10.329 -16.180 1.00 67.81 78 VAL A N 1
ATOM 607 C CA . VAL A 1 78 ? 11.918 -9.604 -17.409 1.00 67.81 78 VAL A CA 1
ATOM 608 C C . VAL A 1 78 ? 10.690 -8.751 -17.148 1.00 67.81 78 VAL A C 1
ATOM 610 O O . VAL A 1 78 ? 9.574 -9.254 -17.048 1.00 67.81 78 VAL A O 1
ATOM 613 N N . LEU A 1 79 ? 10.908 -7.443 -17.062 1.00 70.94 79 LEU A N 1
ATOM 614 C CA . LEU A 1 79 ? 9.824 -6.472 -17.046 1.00 70.94 79 LEU A CA 1
ATOM 615 C C . LEU A 1 79 ? 9.047 -6.584 -18.371 1.00 70.94 79 LEU A C 1
ATOM 617 O O . LEU A 1 79 ? 9.649 -6.611 -19.448 1.00 70.94 79 LEU A O 1
ATOM 621 N N . GLN A 1 80 ? 7.720 -6.659 -18.297 1.00 70.19 80 GLN A N 1
ATOM 622 C CA . GLN A 1 80 ? 6.863 -6.555 -19.475 1.00 70.19 80 GLN A CA 1
ATOM 623 C C . GLN A 1 80 ? 6.473 -5.090 -19.686 1.00 70.19 80 GLN A C 1
ATOM 625 O O . GLN A 1 80 ? 6.384 -4.299 -18.749 1.00 70.19 80 GLN A O 1
ATOM 630 N N . THR A 1 81 ? 6.301 -4.703 -20.946 1.00 69.81 81 THR A N 1
ATOM 631 C CA . THR A 1 81 ? 5.870 -3.341 -21.277 1.00 69.81 81 THR A CA 1
ATOM 632 C C . THR A 1 81 ? 4.372 -3.210 -21.011 1.00 69.81 81 THR A C 1
ATOM 634 O O . THR A 1 81 ? 3.607 -4.107 -21.353 1.00 69.81 81 THR A O 1
ATOM 637 N N . LEU A 1 82 ? 3.972 -2.089 -20.414 1.00 71.75 82 LEU A N 1
ATOM 638 C CA . LEU A 1 82 ? 2.617 -1.762 -19.962 1.00 71.75 82 LEU A CA 1
ATOM 639 C C . LEU A 1 82 ? 2.054 -2.729 -18.907 1.00 71.75 82 LEU A C 1
ATOM 641 O O . LEU A 1 82 ? 0.843 -2.913 -18.830 1.00 71.75 82 LEU A O 1
ATOM 645 N N . SER A 1 83 ? 2.917 -3.330 -18.080 1.00 80.69 83 SER A N 1
ATOM 646 C CA . SER A 1 83 ? 2.503 -4.211 -16.983 1.00 80.69 83 SER A CA 1
ATOM 647 C C . SER A 1 83 ? 2.801 -3.614 -15.610 1.00 80.69 83 SER A C 1
ATOM 649 O O . SER A 1 83 ? 3.760 -2.854 -15.437 1.00 80.69 83 SER A O 1
ATOM 651 N N . THR A 1 84 ? 2.021 -4.028 -14.613 1.00 84.44 84 THR A N 1
ATOM 652 C CA . THR A 1 84 ? 2.322 -3.804 -13.197 1.00 84.44 84 THR A CA 1
ATOM 653 C C . THR A 1 84 ? 3.589 -4.565 -12.802 1.00 84.44 84 THR A C 1
ATOM 655 O O . THR A 1 84 ? 3.796 -5.719 -13.182 1.00 84.44 84 THR A O 1
ATOM 658 N N . VAL A 1 85 ? 4.470 -3.904 -12.059 1.00 85.38 85 VAL A N 1
ATOM 659 C CA . VAL A 1 85 ? 5.679 -4.482 -11.481 1.00 85.38 85 VAL A CA 1
ATOM 660 C C . VAL A 1 85 ? 5.296 -5.194 -10.194 1.00 85.38 85 VAL A C 1
ATOM 662 O O . VAL A 1 85 ? 4.890 -4.566 -9.215 1.00 85.38 85 VAL A O 1
ATOM 665 N N . VAL A 1 86 ? 5.477 -6.509 -10.191 1.00 87.75 86 VAL A N 1
ATOM 666 C CA . VAL A 1 86 ? 5.224 -7.354 -9.027 1.00 87.75 86 VAL A CA 1
ATOM 667 C C . VAL A 1 86 ? 6.522 -7.527 -8.240 1.00 87.75 86 VAL A C 1
ATOM 669 O O . VAL A 1 86 ? 7.480 -8.135 -8.717 1.00 87.75 86 VAL A O 1
ATOM 672 N N . PHE A 1 87 ? 6.572 -6.985 -7.021 1.00 88.56 87 PHE A N 1
ATOM 673 C CA . PHE A 1 87 ? 7.669 -7.212 -6.080 1.00 88.56 87 PHE A CA 1
ATOM 674 C C . PHE A 1 87 ? 7.315 -8.418 -5.201 1.00 88.56 87 PHE A C 1
ATOM 676 O O . PHE A 1 87 ? 6.890 -8.288 -4.058 1.00 88.56 87 PHE A O 1
ATOM 683 N N . GLU A 1 88 ? 7.477 -9.610 -5.764 1.00 89.88 88 GLU A N 1
ATOM 684 C CA . GLU A 1 88 ? 7.016 -10.879 -5.180 1.00 89.88 88 GLU A CA 1
ATOM 685 C C . GLU A 1 88 ? 7.673 -11.249 -3.836 1.00 89.88 88 GLU A C 1
ATOM 687 O O . GLU A 1 88 ? 7.105 -11.993 -3.039 1.00 89.88 88 GLU A O 1
ATOM 692 N N . THR A 1 89 ? 8.875 -10.739 -3.543 1.00 93.19 89 THR A N 1
ATOM 693 C CA . THR A 1 89 ? 9.542 -10.994 -2.260 1.00 93.19 89 THR A CA 1
ATOM 694 C C . THR A 1 89 ? 9.154 -9.931 -1.246 1.00 93.19 89 THR A C 1
ATOM 696 O O . THR A 1 89 ? 9.794 -8.881 -1.157 1.00 93.19 89 THR A O 1
ATOM 699 N N . VAL A 1 90 ? 8.139 -10.224 -0.438 1.00 94.81 90 VAL A N 1
ATOM 700 C CA . VAL A 1 90 ? 7.684 -9.351 0.651 1.00 94.81 90 VAL A CA 1
ATOM 701 C C . VAL A 1 90 ? 8.540 -9.548 1.905 1.00 94.81 90 VAL A C 1
ATOM 703 O O . VAL A 1 90 ? 8.578 -10.628 2.487 1.00 94.81 90 VAL A O 1
ATOM 706 N N . ILE A 1 91 ? 9.215 -8.484 2.347 1.00 96.31 91 ILE A N 1
ATOM 707 C CA . ILE A 1 91 ? 10.005 -8.453 3.591 1.00 96.31 91 ILE A CA 1
ATOM 708 C C . ILE A 1 91 ? 9.161 -7.957 4.771 1.00 96.31 91 ILE A C 1
ATOM 710 O O . ILE A 1 91 ? 9.309 -8.443 5.890 1.00 96.31 91 ILE A O 1
ATOM 714 N N . LEU A 1 92 ? 8.285 -6.979 4.535 1.00 95.56 92 LEU A N 1
ATOM 715 C CA . LEU A 1 92 ? 7.392 -6.406 5.542 1.00 95.56 92 LEU A CA 1
ATOM 716 C C . LEU A 1 92 ? 6.041 -6.087 4.900 1.00 95.56 92 LEU A C 1
ATOM 718 O O . LEU A 1 92 ? 6.008 -5.572 3.787 1.00 95.56 92 LEU A O 1
ATOM 722 N N . ASN A 1 93 ? 4.937 -6.351 5.600 1.00 94.38 93 ASN A N 1
ATOM 723 C CA . ASN A 1 93 ? 3.585 -6.003 5.145 1.00 94.38 93 ASN A CA 1
ATOM 724 C C . ASN A 1 93 ? 2.648 -5.794 6.346 1.00 94.38 93 ASN A C 1
ATOM 726 O O . ASN A 1 93 ? 1.756 -6.598 6.624 1.00 94.38 93 ASN A O 1
ATOM 730 N N . ILE A 1 94 ? 2.891 -4.731 7.116 1.00 92.31 94 ILE A N 1
ATOM 731 C CA . ILE A 1 94 ? 2.072 -4.394 8.285 1.00 92.31 94 ILE A CA 1
ATOM 732 C C . ILE A 1 94 ? 0.687 -3.955 7.799 1.00 92.31 94 ILE A C 1
ATOM 734 O O . ILE A 1 94 ? 0.550 -2.979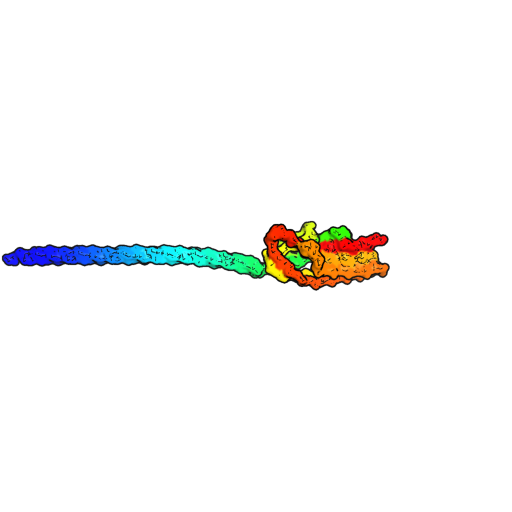 7.059 1.00 92.31 94 ILE A O 1
ATOM 738 N N . GLY A 1 95 ? -0.336 -4.695 8.227 1.00 87.50 95 GLY A N 1
ATOM 739 C CA . GLY A 1 95 ? -1.725 -4.508 7.807 1.00 87.50 95 GLY A CA 1
ATOM 740 C C . GLY A 1 95 ? -2.153 -5.382 6.623 1.00 87.50 95 GLY A C 1
ATOM 741 O O . GLY A 1 95 ? -3.353 -5.511 6.403 1.00 87.50 95 GLY A O 1
ATOM 742 N N . GLY A 1 96 ? -1.218 -6.030 5.913 1.00 90.94 96 GLY A N 1
ATOM 743 C CA . GLY A 1 96 ? -1.548 -6.948 4.813 1.00 90.94 96 GLY A CA 1
ATOM 744 C C . GLY A 1 96 ? -2.211 -6.245 3.627 1.00 90.94 96 GLY A C 1
ATOM 745 O O . GLY A 1 96 ? -3.216 -6.717 3.110 1.00 90.94 96 GLY A O 1
ATOM 746 N N . HIS A 1 97 ? -1.702 -5.068 3.263 1.00 90.06 97 HIS A N 1
ATOM 747 C CA . HIS A 1 97 ? -2.316 -4.178 2.272 1.00 90.06 97 HIS A CA 1
ATOM 748 C C . HIS A 1 97 ? -1.590 -4.166 0.924 1.00 90.06 97 HIS A C 1
ATOM 750 O O . HIS A 1 97 ? -2.107 -3.589 -0.024 1.00 90.06 97 HIS A O 1
ATOM 756 N N . TYR A 1 98 ? -0.412 -4.785 0.847 1.00 92.19 98 TYR A N 1
ATOM 757 C CA . TYR A 1 98 ? 0.273 -5.093 -0.405 1.00 92.19 98 TYR A CA 1
ATOM 758 C C . TYR A 1 98 ? -0.008 -6.541 -0.809 1.00 92.19 98 TYR A C 1
ATOM 760 O O . TYR A 1 98 ? 0.165 -7.435 0.028 1.00 92.19 98 TYR A O 1
ATOM 768 N N . ASP A 1 99 ? -0.406 -6.769 -2.055 1.00 91.12 99 ASP A N 1
ATOM 769 C CA . ASP A 1 99 ? -0.545 -8.100 -2.636 1.00 91.12 99 ASP A CA 1
ATOM 770 C C . ASP A 1 99 ? 0.697 -8.432 -3.483 1.00 91.12 99 ASP A C 1
ATOM 772 O O . ASP A 1 99 ? 1.127 -7.697 -4.372 1.00 91.12 99 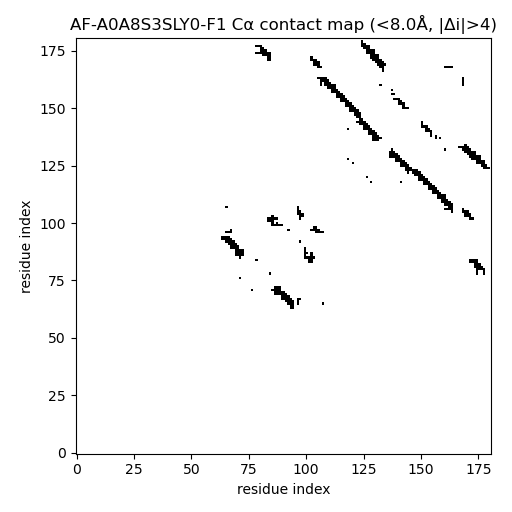ASP A O 1
ATOM 776 N N . GLN A 1 100 ? 1.330 -9.549 -3.128 1.00 90.62 100 GLN A N 1
ATOM 777 C CA . GLN A 1 100 ? 2.574 -10.021 -3.729 1.00 90.62 100 GLN A CA 1
ATOM 778 C C . GLN A 1 100 ? 2.373 -10.716 -5.080 1.00 90.62 100 GLN A C 1
ATOM 780 O O . GLN A 1 100 ? 3.364 -11.017 -5.739 1.00 90.62 100 GLN A O 1
ATOM 785 N N . TYR A 1 101 ? 1.131 -11.028 -5.458 1.00 89.62 101 TYR A N 1
ATOM 786 C CA . TYR A 1 101 ? 0.814 -11.741 -6.693 1.00 89.62 101 TYR A CA 1
ATOM 787 C C . TYR A 1 101 ? 0.507 -10.790 -7.853 1.00 89.62 101 TYR A C 1
ATOM 789 O O . TYR A 1 101 ? 0.852 -11.101 -8.990 1.00 89.62 101 TYR A O 1
ATOM 797 N N . ASP A 1 102 ? -0.104 -9.637 -7.577 1.00 87.44 102 ASP A N 1
ATOM 798 C CA . ASP A 1 102 ? -0.446 -8.619 -8.582 1.00 87.44 102 ASP A CA 1
ATOM 799 C C . ASP A 1 102 ? 0.372 -7.321 -8.443 1.00 87.44 102 ASP A C 1
ATOM 801 O O . ASP A 1 102 ? 0.393 -6.495 -9.355 1.00 87.44 102 ASP A O 1
ATOM 805 N N . GLY A 1 103 ? 1.109 -7.157 -7.340 1.00 86.75 103 GLY A N 1
ATOM 806 C CA . GLY A 1 103 ? 1.939 -5.986 -7.081 1.00 86.75 103 GLY A CA 1
ATOM 807 C C . GLY A 1 103 ? 1.155 -4.750 -6.642 1.00 86.75 103 GLY A C 1
ATOM 808 O O . GLY A 1 103 ? 1.710 -3.647 -6.675 1.00 86.75 103 GLY A O 1
ATOM 809 N N . ILE A 1 104 ? -0.105 -4.917 -6.234 1.00 89.00 104 ILE A N 1
ATOM 810 C CA . ILE A 1 104 ? -1.016 -3.821 -5.912 1.00 89.00 104 ILE A CA 1
ATOM 811 C C . ILE A 1 104 ? -1.003 -3.526 -4.412 1.00 89.00 104 ILE A C 1
ATOM 813 O O . ILE A 1 104 ? -1.079 -4.412 -3.561 1.00 89.00 104 ILE A O 1
ATOM 817 N N . PHE A 1 105 ? -0.945 -2.238 -4.067 1.00 90.81 105 PHE A N 1
ATOM 818 C CA . PHE A 1 105 ? -1.188 -1.770 -2.703 1.00 90.81 105 PHE A CA 1
ATOM 819 C C . PHE A 1 105 ? -2.577 -1.130 -2.568 1.00 90.81 105 PHE A C 1
ATOM 821 O O . PHE A 1 105 ? -2.913 -0.200 -3.304 1.00 90.81 105 PHE A O 1
ATOM 828 N N . VAL A 1 106 ? -3.352 -1.570 -1.570 1.00 88.75 106 VAL A N 1
ATOM 829 C CA . VAL A 1 106 ? -4.705 -1.075 -1.276 1.00 88.75 106 VAL A CA 1
ATOM 830 C C . VAL A 1 106 ? -4.729 -0.306 0.044 1.00 88.75 106 VAL A C 1
ATOM 832 O O . VAL A 1 106 ? -4.535 -0.857 1.128 1.00 88.75 106 VAL A O 1
ATOM 835 N N . ALA A 1 107 ? -5.047 0.986 -0.014 1.00 86.69 107 ALA A N 1
ATOM 836 C CA . ALA A 1 107 ? -5.148 1.814 1.183 1.00 86.69 107 ALA A CA 1
ATOM 837 C C . ALA A 1 107 ? -6.321 1.390 2.094 1.00 86.69 107 ALA A C 1
ATOM 839 O O . ALA A 1 107 ? -7.500 1.430 1.730 1.00 86.69 107 ALA A O 1
ATOM 840 N N . SER A 1 108 ? -6.008 1.042 3.343 1.00 83.94 108 SER A N 1
ATOM 841 C CA . SER A 1 108 ? -7.004 0.642 4.349 1.00 83.94 108 SER A CA 1
ATOM 842 C C . SER A 1 108 ? -7.697 1.797 5.065 1.00 83.94 108 SER A C 1
ATOM 844 O O . SER A 1 108 ? -8.696 1.598 5.773 1.00 83.94 108 SER A O 1
ATOM 846 N N . ARG A 1 109 ? -7.181 3.015 4.884 1.00 85.44 109 ARG A N 1
ATOM 847 C CA . ARG A 1 109 ? -7.698 4.254 5.462 1.00 85.44 109 ARG A CA 1
ATOM 848 C C . ARG A 1 109 ? -7.380 5.431 4.541 1.00 85.44 109 ARG A C 1
ATOM 850 O O . ARG A 1 109 ? -6.366 5.430 3.857 1.00 85.44 109 ARG A O 1
ATOM 857 N N . LYS A 1 110 ? -8.219 6.466 4.583 1.00 87.06 110 LYS A N 1
ATOM 858 C CA . LYS A 1 110 ? -7.912 7.748 3.945 1.00 87.06 110 LYS A CA 1
ATOM 859 C C . LYS A 1 110 ? -6.661 8.341 4.588 1.00 87.06 110 LYS A C 1
ATOM 861 O O . LYS A 1 110 ? -6.594 8.429 5.816 1.00 87.06 110 LYS A O 1
ATOM 866 N N . GLY A 1 111 ? -5.707 8.786 3.783 1.00 89.19 111 GLY A N 1
ATOM 867 C CA . GLY A 1 111 ? -4.456 9.325 4.302 1.00 89.19 111 GLY A CA 1
ATOM 868 C C . GLY A 1 111 ? -3.503 9.811 3.223 1.00 89.19 111 GLY A C 1
ATOM 869 O O . GLY A 1 111 ? -3.808 9.759 2.034 1.00 89.19 111 GLY A O 1
ATOM 870 N N . VAL A 1 112 ? -2.353 10.312 3.665 1.00 91.38 112 VAL A N 1
ATOM 871 C CA . VAL A 1 112 ? -1.196 10.561 2.801 1.00 91.38 112 VAL A CA 1
ATOM 872 C C . VAL A 1 112 ? -0.267 9.366 2.930 1.00 91.38 112 VAL A C 1
ATOM 874 O O . VAL A 1 112 ? 0.060 8.957 4.043 1.00 91.38 112 VAL A O 1
ATOM 877 N N . TYR A 1 113 ? 0.137 8.826 1.793 1.00 91.81 113 TYR A N 1
ATOM 878 C CA . TYR A 1 113 ? 1.016 7.677 1.686 1.00 91.81 113 TYR A CA 1
ATOM 879 C C . TYR A 1 113 ? 2.309 8.089 0.997 1.00 91.81 113 TYR A C 1
ATOM 881 O O . TYR A 1 113 ? 2.300 8.939 0.106 1.00 91.81 113 TYR A O 1
ATOM 889 N N . MET A 1 114 ? 3.412 7.489 1.434 1.00 93.88 114 MET A N 1
ATOM 890 C CA . MET A 1 114 ? 4.734 7.682 0.856 1.00 93.88 114 MET A CA 1
ATOM 891 C C . MET A 1 114 ? 5.160 6.392 0.172 1.00 93.88 114 MET A C 1
ATOM 893 O O . MET A 1 114 ? 5.207 5.342 0.810 1.00 93.88 114 MET A O 1
ATOM 897 N N . PHE A 1 115 ? 5.511 6.495 -1.102 1.00 93.31 115 PHE A N 1
ATOM 898 C CA . PHE A 1 115 ? 6.047 5.393 -1.885 1.00 93.31 115 PHE A CA 1
ATOM 899 C C . PHE A 1 115 ? 7.451 5.752 -2.315 1.00 93.31 115 PHE A C 1
ATOM 901 O O . PHE A 1 115 ? 7.680 6.832 -2.854 1.00 93.31 115 PHE A O 1
ATOM 908 N N . SER A 1 116 ? 8.386 4.846 -2.069 1.00 93.38 116 SER A N 1
ATOM 909 C CA . SER A 1 116 ? 9.757 4.962 -2.534 1.00 93.38 116 SER A CA 1
ATOM 910 C C . SER A 1 116 ? 10.105 3.685 -3.270 1.00 93.38 116 SER A C 1
ATOM 912 O O . SER A 1 116 ? 9.891 2.593 -2.741 1.00 93.38 116 SER A O 1
ATOM 914 N N . TRP A 1 117 ? 10.591 3.818 -4.496 1.00 91.94 117 TRP A N 1
ATOM 915 C CA . TRP A 1 117 ? 11.008 2.678 -5.296 1.00 91.94 117 TRP A CA 1
ATOM 916 C C . TRP A 1 117 ? 12.280 3.006 -6.057 1.00 91.94 117 TRP A C 1
ATOM 918 O O . TRP A 1 117 ? 12.563 4.159 -6.390 1.00 91.94 117 TRP A O 1
ATOM 928 N N . THR A 1 118 ? 13.036 1.951 -6.328 1.00 87.75 118 THR A N 1
ATOM 929 C CA . THR A 1 118 ? 14.265 2.001 -7.105 1.00 87.75 118 THR A CA 1
ATOM 930 C C . THR A 1 118 ? 14.204 0.900 -8.141 1.00 87.75 118 THR A C 1
ATOM 932 O O . THR A 1 118 ? 13.981 -0.262 -7.802 1.00 87.75 118 THR A O 1
ATOM 935 N N . VAL A 1 119 ? 14.432 1.266 -9.395 1.00 81.75 119 VAL A N 1
ATOM 936 C CA . VAL A 1 119 ? 14.660 0.317 -10.478 1.00 81.75 119 VAL A CA 1
ATOM 937 C C . VAL A 1 119 ? 16.116 0.373 -10.882 1.00 81.75 119 VAL A C 1
ATOM 939 O O . VAL A 1 119 ? 16.675 1.449 -11.073 1.00 81.75 119 VAL A O 1
ATOM 942 N N . SER A 1 120 ? 16.729 -0.797 -11.006 1.00 81.25 120 SER A N 1
ATOM 943 C CA . SER A 1 120 ? 18.093 -0.938 -11.493 1.00 81.25 120 SER A CA 1
ATOM 944 C C . SER A 1 120 ? 18.072 -1.816 -12.725 1.00 81.25 120 SER A C 1
ATOM 946 O O . SER A 1 120 ? 17.589 -2.946 -12.682 1.00 81.25 120 SER A O 1
ATOM 948 N N . ILE A 1 121 ? 18.597 -1.282 -13.815 1.00 76.44 121 ILE A N 1
ATOM 949 C CA . ILE A 1 121 ? 18.708 -1.960 -15.094 1.00 76.44 121 ILE A CA 1
ATOM 950 C C . ILE A 1 121 ? 20.172 -2.242 -15.402 1.00 76.44 121 ILE A C 1
ATOM 952 O O . ILE A 1 121 ? 21.073 -1.453 -15.110 1.00 76.44 121 ILE A O 1
ATOM 956 N N . GLN A 1 122 ? 20.395 -3.414 -15.976 1.00 71.81 122 GLN A N 1
ATOM 957 C CA . GLN A 1 122 ? 21.667 -3.821 -16.546 1.00 71.81 122 GLN A CA 1
ATOM 958 C C . GLN A 1 122 ? 21.503 -3.864 -18.062 1.00 71.81 122 GLN A C 1
ATOM 960 O O . GLN A 1 122 ? 20.484 -4.372 -18.536 1.00 71.81 122 GLN A O 1
ATOM 965 N N . SER A 1 123 ? 22.529 -3.419 -18.794 1.00 64.75 123 SER A N 1
ATOM 966 C CA . SER A 1 123 ? 22.589 -3.337 -20.266 1.00 64.75 123 SER A CA 1
ATOM 967 C C . SER A 1 123 ? 21.703 -2.246 -20.876 1.00 64.75 123 SER A C 1
ATOM 969 O O . SER A 1 123 ? 20.810 -1.740 -20.204 1.00 64.75 123 SER A O 1
ATOM 971 N N . SER A 1 124 ? 21.996 -1.886 -22.135 1.00 61.31 124 SER A N 1
ATOM 972 C CA . SER A 1 124 ? 21.447 -0.779 -22.939 1.00 61.31 124 SER A CA 1
ATOM 973 C C . SER A 1 124 ? 19.929 -0.839 -23.157 1.00 61.31 124 SER A C 1
ATOM 975 O O . SER A 1 124 ? 19.442 -0.983 -24.277 1.00 61.31 124 SER A O 1
ATOM 977 N N . LYS A 1 125 ? 19.165 -0.801 -22.070 1.00 67.19 125 LYS A N 1
ATOM 978 C CA . LYS A 1 125 ? 17.712 -0.863 -22.055 1.00 67.19 125 LYS A CA 1
ATOM 979 C C . LYS A 1 125 ? 17.177 0.429 -21.479 1.00 67.19 125 LYS A C 1
ATOM 981 O O . LYS A 1 125 ? 17.724 1.002 -20.543 1.00 67.19 125 LYS A O 1
ATOM 986 N N . TYR A 1 126 ? 16.069 0.869 -22.041 1.00 73.88 126 TYR A N 1
ATOM 987 C CA . TYR A 1 126 ? 15.289 1.955 -21.485 1.00 73.88 126 TYR A CA 1
ATOM 988 C C . TYR A 1 126 ? 14.302 1.385 -20.470 1.00 73.88 126 TYR A C 1
ATOM 990 O O . TYR A 1 126 ? 13.646 0.384 -20.761 1.00 73.88 126 TYR A O 1
ATOM 998 N N . VAL A 1 127 ? 14.193 2.008 -19.295 1.00 77.25 127 VAL A N 1
ATOM 999 C CA . VAL A 1 127 ? 13.100 1.715 -18.365 1.00 77.25 127 VAL A CA 1
ATOM 1000 C C . VAL A 1 127 ? 12.475 3.010 -17.892 1.00 77.25 127 VAL A C 1
ATOM 1002 O O . VAL A 1 127 ? 13.157 3.928 -17.436 1.00 77.25 127 VAL A O 1
ATOM 1005 N N . VAL A 1 128 ? 11.153 3.050 -17.972 1.00 82.00 128 VAL A N 1
ATOM 1006 C CA . VAL A 1 128 ? 10.330 4.055 -17.312 1.00 82.00 128 VAL A CA 1
ATOM 1007 C C . VAL A 1 128 ? 9.312 3.330 -16.470 1.00 82.00 128 VAL A C 1
ATOM 1009 O O . VAL A 1 128 ? 8.597 2.465 -16.968 1.00 82.00 128 VAL A O 1
ATOM 1012 N N . THR A 1 129 ? 9.265 3.710 -15.203 1.00 85.31 129 THR A N 1
ATOM 1013 C CA . THR A 1 129 ? 8.277 3.269 -14.233 1.00 85.31 129 THR A CA 1
ATOM 1014 C C . THR A 1 129 ? 7.389 4.417 -13.812 1.00 85.31 129 THR A C 1
ATOM 1016 O O . THR A 1 129 ? 7.861 5.539 -13.635 1.00 85.31 129 THR A O 1
ATOM 1019 N N . GLU A 1 130 ? 6.117 4.130 -13.607 1.00 88.56 130 GLU A N 1
ATOM 1020 C CA . GLU A 1 130 ? 5.119 5.102 -13.190 1.00 88.56 130 GLU A CA 1
ATOM 1021 C C . GLU A 1 130 ? 4.403 4.612 -11.949 1.00 88.56 130 GLU A C 1
ATOM 1023 O O . GLU A 1 130 ? 3.990 3.462 -11.886 1.00 88.56 130 GLU A O 1
ATOM 1028 N N . LEU A 1 131 ? 4.237 5.501 -10.977 1.00 89.31 131 LEU A N 1
ATOM 1029 C CA . LEU A 1 131 ? 3.321 5.312 -9.871 1.00 89.31 131 LEU A CA 1
ATOM 1030 C C . LEU A 1 131 ? 1.927 5.723 -10.327 1.00 89.31 131 LEU A C 1
ATOM 1032 O O . LEU A 1 131 ? 1.675 6.914 -10.521 1.00 89.31 131 LEU A O 1
ATOM 1036 N N . VAL A 1 132 ? 1.031 4.756 -10.461 1.00 88.19 132 VAL A N 1
ATOM 1037 C CA . VAL A 1 132 ? -0.363 4.966 -10.853 1.00 88.19 132 VAL A CA 1
ATOM 1038 C C . VAL A 1 132 ? -1.252 4.800 -9.629 1.00 88.19 132 VAL A C 1
ATOM 1040 O O . VAL A 1 132 ? -1.064 3.862 -8.862 1.00 88.19 132 VAL A O 1
ATOM 1043 N N . VAL A 1 133 ? -2.193 5.722 -9.429 1.00 87.19 133 VAL A N 1
ATOM 1044 C CA . VAL A 1 133 ? -3.232 5.660 -8.392 1.00 87.19 133 VAL A CA 1
ATOM 1045 C C . VAL A 1 133 ? -4.567 5.960 -9.057 1.00 87.19 133 VAL A C 1
ATOM 1047 O O . VAL A 1 133 ? -4.714 7.043 -9.619 1.00 87.19 133 VAL A O 1
ATOM 1050 N N . GLU A 1 134 ? -5.526 5.033 -8.985 1.00 83.69 134 GLU A N 1
ATOM 1051 C CA . GLU A 1 134 ? -6.852 5.183 -9.623 1.00 83.69 134 GLU A CA 1
ATOM 1052 C C . GLU A 1 134 ? -6.737 5.583 -11.112 1.00 83.69 134 GLU A C 1
ATOM 1054 O O . GLU A 1 134 ? -7.263 6.613 -11.535 1.00 83.69 134 GLU A O 1
ATOM 1059 N N . ASP A 1 135 ? -5.963 4.822 -11.894 1.00 82.06 135 ASP A N 1
ATOM 1060 C CA . ASP A 1 135 ? -5.684 5.068 -13.323 1.00 82.06 135 ASP A CA 1
ATOM 1061 C C . ASP A 1 135 ? -4.984 6.404 -13.644 1.00 82.06 135 ASP A C 1
ATOM 1063 O O . ASP A 1 135 ? -4.830 6.785 -14.808 1.00 82.06 135 ASP A O 1
ATOM 1067 N N . LYS A 1 136 ? -4.517 7.135 -12.624 1.00 84.69 136 LYS A N 1
ATOM 1068 C CA . LYS A 1 136 ? -3.794 8.396 -12.786 1.00 84.69 136 LYS A CA 1
ATOM 1069 C C . LYS A 1 136 ? -2.322 8.243 -12.439 1.00 84.69 136 LYS A C 1
ATOM 1071 O O . LYS A 1 136 ? -1.966 7.868 -11.324 1.00 84.69 136 LYS A O 1
ATOM 1076 N N . ILE A 1 137 ? -1.462 8.666 -13.359 1.00 87.56 137 ILE A N 1
ATOM 1077 C CA . ILE A 1 137 ? -0.020 8.769 -13.124 1.00 87.56 137 ILE A CA 1
ATOM 1078 C C . ILE A 1 137 ? 0.247 9.887 -12.109 1.00 87.56 137 ILE A C 1
ATOM 1080 O O . ILE A 1 137 ? -0.100 11.052 -12.320 1.00 87.56 137 ILE A O 1
ATOM 1084 N N . ILE A 1 138 ? 0.866 9.522 -10.990 1.00 90.00 138 ILE A N 1
ATOM 1085 C CA . ILE A 1 138 ? 1.255 10.427 -9.907 1.00 90.00 138 ILE A CA 1
ATOM 1086 C C . ILE A 1 138 ? 2.715 10.850 -10.046 1.00 90.00 138 ILE A C 1
ATOM 1088 O O . ILE A 1 138 ? 3.063 11.999 -9.773 1.00 90.00 138 ILE A O 1
ATOM 1092 N N . SER A 1 139 ? 3.601 9.925 -10.407 1.00 89.62 139 SER A N 1
ATOM 1093 C CA . SER A 1 139 ? 5.043 10.175 -10.485 1.00 89.62 139 SER A CA 1
ATOM 1094 C C . SER A 1 139 ? 5.719 9.164 -11.396 1.00 89.62 139 SER A C 1
ATOM 1096 O O . SER A 1 139 ? 5.248 8.041 -11.524 1.00 89.62 139 SER A O 1
ATOM 1098 N N . THR A 1 140 ? 6.855 9.545 -11.970 1.00 88.50 140 THR A N 1
ATOM 1099 C CA . THR A 1 140 ? 7.576 8.740 -12.960 1.00 88.50 140 THR A CA 1
ATOM 1100 C C . THR A 1 140 ? 9.052 8.661 -12.584 1.00 88.50 140 THR A C 1
ATOM 1102 O O . THR A 1 140 ? 9.654 9.677 -12.246 1.00 88.50 140 THR A O 1
ATOM 1105 N N . ALA A 1 141 ? 9.647 7.473 -12.654 1.00 86.00 141 ALA A N 1
ATOM 1106 C CA . ALA A 1 141 ? 11.082 7.252 -12.497 1.00 86.00 141 ALA A CA 1
ATOM 1107 C C . ALA A 1 141 ? 11.600 6.518 -13.729 1.00 86.00 141 ALA A C 1
ATOM 1109 O O . ALA A 1 141 ? 11.020 5.511 -14.126 1.00 86.00 141 ALA A O 1
ATOM 1110 N N . GLY A 1 142 ? 12.695 6.971 -14.325 1.00 78.94 142 GLY A N 1
ATOM 1111 C CA . GLY A 1 142 ? 13.247 6.295 -15.490 1.00 78.94 142 GLY A CA 1
ATOM 1112 C C . GLY A 1 142 ? 14.725 6.559 -15.676 1.00 78.94 142 GLY A C 1
ATOM 1113 O O . GLY A 1 142 ? 15.280 7.494 -15.099 1.00 78.94 142 GLY A O 1
ATOM 1114 N N . ASN A 1 143 ? 15.352 5.707 -16.478 1.00 72.62 143 ASN A N 1
ATOM 1115 C CA . ASN A 1 143 ? 16.736 5.870 -16.885 1.00 72.62 143 ASN A CA 1
ATOM 1116 C C . ASN A 1 143 ? 16.903 5.488 -18.364 1.00 72.62 143 ASN A C 1
ATOM 1118 O O . ASN A 1 143 ? 16.199 4.615 -18.881 1.00 72.62 143 ASN A O 1
ATOM 1122 N N . THR A 1 144 ? 17.832 6.163 -19.034 1.00 67.00 144 THR A N 1
ATOM 1123 C CA . THR A 1 144 ? 18.242 5.913 -20.416 1.00 67.00 144 THR A CA 1
ATOM 1124 C C . THR A 1 144 ? 19.709 5.525 -20.406 1.00 67.00 144 THR A C 1
ATOM 1126 O O . THR A 1 144 ? 20.539 6.341 -20.003 1.00 67.00 144 THR A O 1
ATOM 1129 N N . ASP A 1 145 ? 20.042 4.340 -20.911 1.00 63.47 145 ASP A N 1
ATOM 1130 C CA . ASP A 1 145 ? 21.434 4.019 -21.198 1.00 63.47 145 ASP A CA 1
ATOM 1131 C C . ASP A 1 145 ? 21.623 3.398 -22.573 1.00 63.47 145 ASP A C 1
ATOM 1133 O O . ASP A 1 145 ? 20.962 2.425 -22.930 1.00 63.47 145 ASP A O 1
ATOM 1137 N N . ASN A 1 146 ? 22.600 3.942 -23.294 1.00 62.69 146 ASN A N 1
ATOM 1138 C CA . ASN A 1 146 ? 23.073 3.430 -24.574 1.00 62.69 146 ASN A CA 1
ATOM 1139 C C . ASN A 1 146 ? 24.485 2.826 -24.462 1.00 62.69 146 ASN A C 1
ATOM 1141 O O . ASN A 1 146 ? 24.972 2.230 -25.420 1.00 62.69 146 ASN A O 1
ATOM 1145 N N . ASN A 1 147 ? 25.148 2.956 -23.306 1.00 67.62 147 ASN A N 1
ATOM 1146 C CA . ASN A 1 147 ? 26.561 2.630 -23.115 1.00 67.62 147 ASN A CA 1
ATOM 1147 C C . ASN A 1 147 ? 26.801 1.276 -22.420 1.00 67.62 147 ASN A C 1
ATOM 1149 O O . ASN A 1 147 ? 27.944 0.960 -22.088 1.00 67.62 147 ASN A O 1
ATOM 1153 N N . GLY A 1 148 ? 25.761 0.458 -22.223 1.00 66.56 148 GLY A N 1
ATOM 1154 C CA . GLY A 1 148 ? 25.880 -0.908 -21.698 1.00 66.56 148 GLY A CA 1
ATOM 1155 C C . GLY A 1 148 ? 26.256 -0.999 -20.214 1.00 66.56 148 GLY A C 1
ATOM 1156 O O . GLY A 1 148 ? 26.708 -2.052 -19.763 1.00 66.56 148 GLY A O 1
ATOM 1157 N N . GLY A 1 149 ? 26.089 0.087 -19.461 1.00 73.00 149 GLY A N 1
ATOM 1158 C CA . GLY A 1 149 ? 26.378 0.177 -18.036 1.00 73.00 149 GLY A CA 1
ATOM 1159 C C . GLY A 1 149 ? 25.251 -0.340 -17.137 1.00 73.00 149 GLY A C 1
ATOM 1160 O O . GLY A 1 149 ? 24.228 -0.868 -17.581 1.00 73.00 149 GLY A O 1
ATOM 1161 N N . HIS A 1 150 ? 25.462 -0.186 -15.829 1.00 75.50 150 HIS A N 1
ATOM 1162 C CA . HIS A 1 150 ? 24.428 -0.375 -14.814 1.00 75.50 150 HIS A CA 1
ATOM 1163 C C . HIS A 1 150 ? 23.845 0.977 -14.441 1.00 75.50 150 HIS A C 1
ATOM 1165 O O . HIS A 1 150 ? 24.577 1.876 -14.026 1.00 75.50 150 HIS A O 1
ATOM 1171 N N . HIS A 1 151 ? 22.527 1.091 -14.534 1.00 80.19 151 HIS A N 1
ATOM 1172 C CA . HIS A 1 151 ? 21.826 2.339 -14.280 1.00 80.19 151 HIS A CA 1
ATOM 1173 C C . HIS A 1 151 ? 20.703 2.120 -13.294 1.00 80.19 151 HIS A C 1
ATOM 1175 O O . HIS A 1 151 ? 20.019 1.100 -13.325 1.00 80.19 151 HIS A O 1
ATOM 1181 N N . SER A 1 152 ? 20.527 3.085 -12.402 1.00 82.94 152 SER A N 1
ATOM 1182 C CA . SER A 1 152 ? 19.476 3.053 -11.401 1.00 82.94 152 SER A CA 1
ATOM 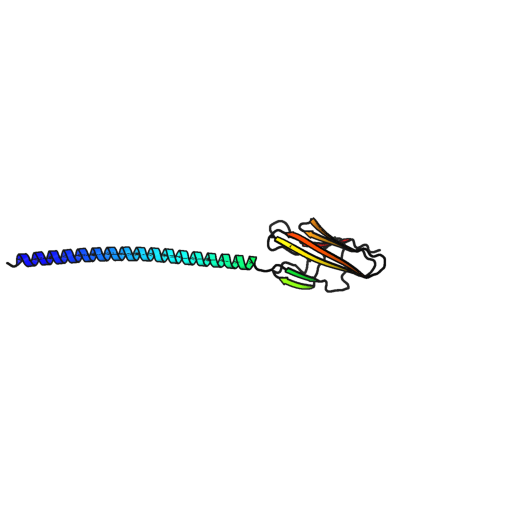1183 C C . SER A 1 152 ? 18.667 4.336 -11.472 1.00 82.94 152 SER A C 1
ATOM 1185 O O . SER A 1 152 ? 19.216 5.412 -11.717 1.00 82.94 152 SER A O 1
ATOM 1187 N N . ALA A 1 153 ? 17.360 4.218 -11.299 1.00 84.88 153 ALA A N 1
ATOM 1188 C CA . ALA A 1 153 ? 16.462 5.341 -11.110 1.00 84.88 153 ALA A CA 1
ATOM 1189 C C . ALA A 1 153 ? 15.668 5.100 -9.835 1.00 84.88 153 ALA A C 1
ATOM 1191 O O . ALA A 1 153 ? 15.057 4.045 -9.660 1.00 84.88 153 ALA A O 1
ATOM 1192 N N . SER A 1 154 ? 15.666 6.099 -8.962 1.00 89.81 154 SER A N 1
ATOM 1193 C CA . SER A 1 154 ? 14.901 6.092 -7.724 1.00 89.81 154 SER A CA 1
ATOM 1194 C C . SER A 1 154 ? 13.901 7.232 -7.740 1.00 89.81 154 SER A C 1
ATOM 1196 O O . SER A 1 154 ? 14.190 8.316 -8.249 1.00 89.81 154 SER A O 1
ATOM 1198 N N . MET A 1 155 ? 12.740 7.005 -7.143 1.00 90.44 155 MET A N 1
ATOM 1199 C CA . MET A 1 155 ? 11.733 8.037 -6.942 1.00 90.44 155 MET A CA 1
ATOM 1200 C C . MET A 1 155 ? 11.096 7.870 -5.573 1.00 90.44 155 MET A C 1
ATOM 1202 O O . MET A 1 155 ? 10.910 6.757 -5.087 1.00 90.44 155 MET A O 1
ATOM 1206 N N . THR A 1 156 ? 10.770 8.997 -4.946 1.00 94.12 156 THR A N 1
ATOM 1207 C CA . THR A 1 156 ? 9.941 9.040 -3.744 1.00 94.12 156 THR A CA 1
ATOM 1208 C C . THR A 1 156 ? 8.780 9.981 -4.001 1.00 94.12 156 THR A C 1
ATOM 1210 O O . THR A 1 156 ? 8.985 11.136 -4.363 1.00 94.12 156 THR A O 1
ATOM 1213 N N . SER A 1 157 ? 7.566 9.478 -3.823 1.00 91.44 157 SER A N 1
ATOM 1214 C CA . SER A 1 157 ? 6.335 10.205 -4.095 1.00 91.44 157 SER A CA 1
ATOM 1215 C C . SER A 1 157 ? 5.401 10.164 -2.894 1.00 91.44 157 SER A C 1
ATOM 1217 O O . SER A 1 157 ? 5.352 9.180 -2.153 1.00 91.44 157 SER A O 1
ATOM 1219 N N . LEU A 1 158 ? 4.660 11.253 -2.711 1.00 92.75 158 LEU A N 1
ATOM 1220 C CA . LEU A 1 158 ? 3.607 11.385 -1.715 1.00 92.75 158 LEU A CA 1
ATOM 1221 C C . LEU A 1 158 ? 2.278 11.540 -2.443 1.00 92.75 158 LEU A C 1
ATOM 1223 O O . LEU A 1 158 ? 2.116 12.451 -3.256 1.00 92.75 158 LEU A O 1
ATOM 1227 N N . CYS A 1 159 ? 1.303 10.699 -2.118 1.00 89.12 159 CYS A N 1
ATOM 1228 C CA . CYS A 1 159 ? -0.037 10.802 -2.679 1.00 89.12 159 CYS A CA 1
ATOM 1229 C C . CYS A 1 159 ? -1.100 10.670 -1.594 1.00 89.12 159 CYS A C 1
ATOM 1231 O O . CYS A 1 159 ? -0.904 10.034 -0.557 1.00 89.12 159 CYS A O 1
ATOM 1233 N N . ARG A 1 160 ? -2.244 11.318 -1.820 1.00 89.44 160 ARG A N 1
ATOM 1234 C CA . ARG A 1 160 ? -3.422 11.108 -0.985 1.00 89.44 160 ARG A CA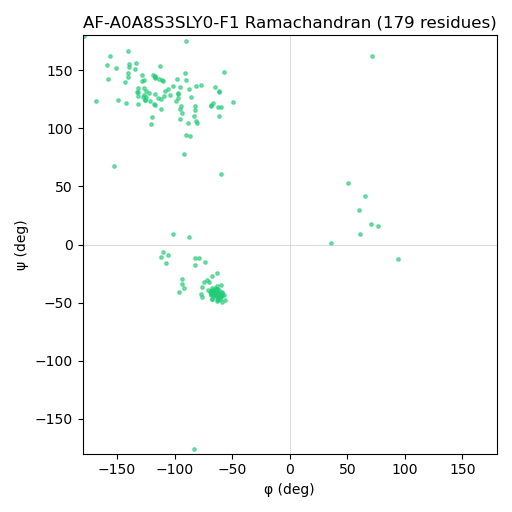 1
ATOM 1235 C C . ARG A 1 160 ? -4.177 9.911 -1.543 1.00 89.44 160 ARG A C 1
ATOM 1237 O O . ARG A 1 160 ? -4.505 9.909 -2.722 1.00 89.44 160 ARG A O 1
ATOM 1244 N N . MET A 1 161 ? -4.466 8.942 -0.686 1.00 86.81 161 MET A N 1
ATOM 1245 C CA . MET A 1 161 ? -5.305 7.795 -1.020 1.00 86.81 161 MET A CA 1
ATOM 1246 C C . MET A 1 161 ? -6.554 7.829 -0.146 1.00 86.81 161 MET A C 1
ATOM 1248 O O . MET A 1 161 ? -6.510 8.269 1.009 1.00 86.81 161 MET A O 1
ATOM 1252 N N . GLU A 1 162 ? -7.675 7.391 -0.702 1.00 84.12 162 GLU A N 1
ATOM 1253 C CA . GLU A 1 162 ? -8.916 7.195 0.043 1.00 84.12 162 GLU A CA 1
ATOM 1254 C C . GLU A 1 162 ? -8.981 5.763 0.595 1.00 84.12 162 GLU A C 1
ATOM 1256 O O . GLU A 1 162 ? -8.082 4.960 0.376 1.00 84.12 162 GLU A O 1
ATOM 1261 N N . LYS A 1 163 ? -10.010 5.440 1.383 1.00 75.31 163 LYS A N 1
ATOM 1262 C CA . LYS A 1 163 ? -10.261 4.065 1.843 1.00 75.31 163 LYS A CA 1
ATOM 1263 C C . LYS A 1 163 ? -11.171 3.355 0.842 1.00 75.31 163 LYS A C 1
ATOM 1265 O O . LYS A 1 163 ? -12.135 3.959 0.385 1.00 75.31 163 LYS A O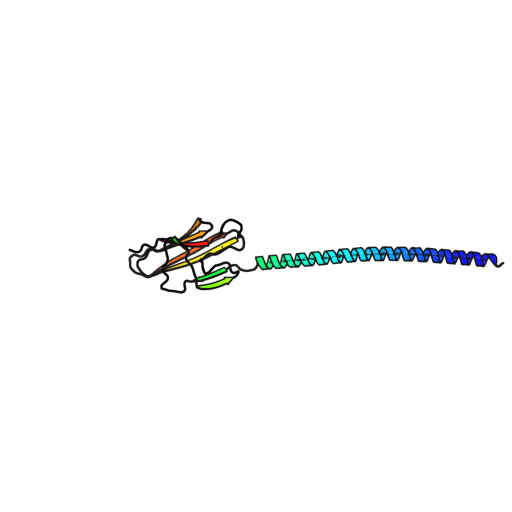 1
ATOM 1270 N N . MET A 1 164 ? -10.923 2.070 0.592 1.00 62.22 164 MET A N 1
ATOM 1271 C CA . MET A 1 164 ? -11.684 1.257 -0.365 1.00 62.22 164 MET A CA 1
ATOM 1272 C C . MET A 1 164 ? -13.215 1.351 -0.196 1.00 62.22 164 MET A C 1
ATOM 1274 O O . MET A 1 164 ? -13.763 1.033 0.864 1.00 62.22 164 MET A O 1
ATOM 1278 N N . GLY A 1 165 ? -13.874 1.752 -1.290 1.00 54.19 165 GLY A N 1
ATOM 1279 C CA . GLY A 1 165 ? -15.311 1.673 -1.566 1.00 54.19 165 GLY A CA 1
ATOM 1280 C C . GLY A 1 165 ? -15.583 1.990 -3.048 1.00 54.19 165 GLY A C 1
ATOM 1281 O O . GLY A 1 165 ? -15.157 3.039 -3.503 1.00 54.19 165 GLY A O 1
ATOM 1282 N N . MET A 1 166 ? -16.248 1.074 -3.778 1.00 43.50 166 MET A N 1
ATOM 1283 C CA . MET A 1 166 ? -16.725 1.076 -5.194 1.00 43.50 166 MET A CA 1
ATOM 1284 C C . MET A 1 166 ? -15.904 1.753 -6.321 1.00 43.50 166 MET A C 1
ATOM 1286 O O . MET A 1 166 ? -16.322 1.705 -7.475 1.00 43.50 166 MET A O 1
ATOM 1290 N N . ARG A 1 167 ? -14.739 2.336 -6.056 1.00 41.69 167 ARG A N 1
ATOM 1291 C CA . ARG A 1 167 ? -13.769 2.789 -7.055 1.00 41.69 167 ARG A CA 1
ATOM 1292 C C . ARG A 1 167 ? -12.445 2.133 -6.703 1.00 41.69 167 ARG A C 1
ATOM 1294 O O . ARG A 1 167 ? -12.037 2.179 -5.542 1.00 41.69 167 ARG A O 1
ATOM 1301 N N . SER A 1 168 ? -11.876 1.413 -7.664 1.00 46.69 168 SER A N 1
ATOM 1302 C CA . SER A 1 168 ? -10.685 0.594 -7.455 1.00 46.69 168 SER A CA 1
ATOM 1303 C C . SER A 1 168 ? -9.527 1.491 -7.032 1.00 46.69 168 SER A C 1
ATOM 1305 O O . SER A 1 168 ? -9.062 2.323 -7.805 1.00 46.69 168 SER A O 1
ATOM 1307 N N . LEU A 1 169 ? -9.108 1.364 -5.774 1.00 50.88 169 LEU A N 1
ATOM 1308 C CA . LEU A 1 169 ? -7.868 1.951 -5.289 1.00 50.88 169 LEU A CA 1
ATOM 1309 C C . LEU A 1 169 ? -6.770 0.953 -5.591 1.00 50.88 169 LEU A C 1
ATOM 1311 O O . LEU A 1 169 ? -6.528 0.035 -4.809 1.00 50.88 169 LEU A O 1
ATOM 1315 N N . GLU A 1 170 ? -6.135 1.141 -6.732 1.00 57.81 170 GLU A N 1
ATOM 1316 C CA . GLU A 1 170 ? -5.007 0.328 -7.141 1.00 57.81 170 GLU A CA 1
ATOM 1317 C C . GLU A 1 170 ? -3.804 1.240 -7.247 1.00 57.81 170 GLU A C 1
ATOM 1319 O O . GLU A 1 170 ? -3.820 2.237 -7.973 1.00 57.81 170 GLU A O 1
ATOM 1324 N N . LEU A 1 171 ? -2.785 0.920 -6.457 1.00 56.06 171 LEU A N 1
ATOM 1325 C CA . LEU A 1 171 ? -1.468 1.470 -6.666 1.00 56.06 171 LEU A CA 1
ATOM 1326 C C . LEU A 1 171 ? -0.663 0.482 -7.480 1.00 56.06 171 LEU A C 1
ATOM 1328 O O . LEU A 1 171 ? -0.394 -0.622 -7.013 1.00 56.06 171 LEU A O 1
ATOM 1332 N N . GLN A 1 172 ? -0.271 0.906 -8.670 1.00 66.00 172 GLN A N 1
ATOM 1333 C CA . GLN A 1 172 ? 0.515 0.094 -9.577 1.00 66.00 172 GLN A CA 1
ATOM 1334 C C . GLN A 1 172 ? 1.803 0.838 -9.887 1.00 66.00 172 GLN A C 1
ATOM 1336 O O . GLN A 1 172 ? 1.780 2.018 -10.238 1.00 66.00 172 GLN A O 1
ATOM 1341 N N . ILE A 1 173 ? 2.937 0.155 -9.757 1.00 67.25 173 ILE A N 1
ATOM 1342 C CA . ILE A 1 173 ? 4.165 0.615 -10.398 1.00 67.25 173 ILE A CA 1
ATOM 1343 C C . ILE A 1 173 ? 4.148 -0.003 -11.788 1.00 67.25 173 ILE A C 1
ATOM 1345 O O . ILE A 1 173 ? 4.333 -1.205 -11.902 1.00 67.25 173 ILE A O 1
ATOM 1349 N N . MET A 1 174 ? 3.860 0.769 -12.829 1.00 60.31 174 MET A N 1
ATOM 1350 C CA . MET A 1 174 ? 3.787 0.259 -14.201 1.00 60.31 174 MET A CA 1
ATOM 1351 C C . MET A 1 174 ? 5.082 0.517 -14.949 1.00 60.31 174 MET A C 1
ATOM 1353 O O . MET A 1 174 ? 5.656 1.591 -14.805 1.00 60.31 174 MET A O 1
ATOM 1357 N N . VAL A 1 175 ? 5.518 -0.417 -15.794 1.00 64.00 175 VAL A N 1
ATOM 1358 C CA . VAL A 1 175 ? 6.604 -0.151 -16.749 1.00 64.00 175 VAL A CA 1
ATOM 1359 C C . VAL A 1 175 ? 6.004 0.257 -18.079 1.00 64.00 175 VAL A C 1
ATOM 1361 O O . VAL A 1 175 ? 5.295 -0.533 -18.683 1.00 64.00 175 VAL A O 1
ATOM 1364 N N . VAL A 1 176 ? 6.285 1.463 -18.569 1.00 53.97 176 VAL A N 1
ATOM 1365 C CA . VAL A 1 176 ? 5.585 1.984 -19.759 1.00 53.97 176 VAL A CA 1
ATOM 1366 C C . VAL A 1 176 ? 6.329 1.717 -21.057 1.00 53.97 176 VAL A C 1
ATOM 1368 O O . VAL A 1 176 ? 5.680 1.551 -22.082 1.00 53.97 176 VAL A O 1
ATOM 1371 N N . HIS A 1 177 ? 7.661 1.632 -21.042 1.00 56.72 177 HIS A N 1
ATOM 1372 C CA . HIS A 1 177 ? 8.466 1.358 -22.236 1.00 56.72 177 HIS A CA 1
ATOM 1373 C C . HIS A 1 177 ? 9.741 0.591 -21.876 1.00 56.72 177 HIS A C 1
ATOM 1375 O O . HIS A 1 177 ? 10.555 1.077 -21.090 1.00 56.72 177 HIS A O 1
ATOM 1381 N N . ILE A 1 178 ? 9.938 -0.563 -22.519 1.00 54.00 178 ILE A N 1
ATOM 1382 C CA . ILE A 1 178 ? 11.236 -1.234 -22.643 1.00 54.00 178 ILE A CA 1
ATOM 1383 C C . ILE A 1 178 ? 11.512 -1.348 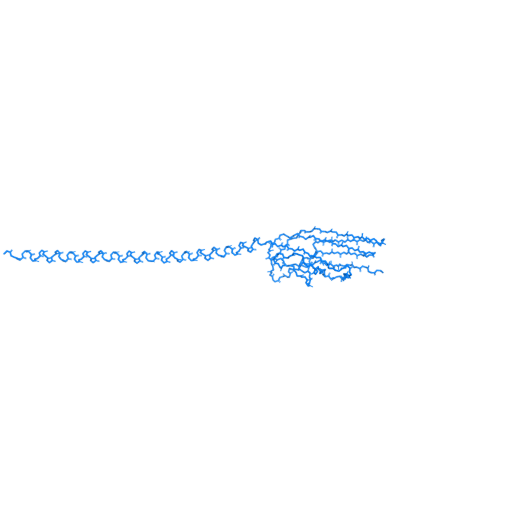-24.130 1.00 54.00 178 ILE A C 1
ATOM 1385 O O . ILE A 1 178 ? 10.919 -2.173 -24.820 1.00 54.00 178 ILE A O 1
ATOM 1389 N N . ILE A 1 179 ? 12.392 -0.498 -24.643 1.00 46.38 179 ILE A N 1
ATOM 1390 C CA . ILE A 1 179 ? 12.831 -0.637 -26.028 1.00 46.38 179 ILE A CA 1
ATOM 1391 C C . ILE A 1 179 ? 13.894 -1.738 -26.034 1.00 46.38 179 ILE A C 1
ATOM 1393 O O . ILE A 1 179 ? 15.008 -1.535 -25.557 1.00 46.38 179 ILE A O 1
ATOM 1397 N N . LEU A 1 180 ? 13.518 -2.924 -26.515 1.00 44.72 180 LEU A N 1
ATOM 1398 C CA . LEU A 1 180 ? 14.469 -3.933 -26.974 1.00 44.72 180 LEU A CA 1
ATOM 1399 C C . LEU A 1 180 ? 14.865 -3.523 -28.399 1.00 44.72 180 LEU A C 1
ATOM 1401 O O . LEU A 1 180 ? 14.032 -3.611 -29.301 1.00 44.72 180 LEU A O 1
ATOM 1405 N N . GLN A 1 181 ? 16.081 -3.005 -28.580 1.00 41.56 181 GLN A N 1
ATOM 1406 C CA . GLN A 1 181 ? 16.718 -2.944 -29.901 1.00 41.56 181 GLN A CA 1
ATOM 1407 C C . GLN A 1 181 ? 17.511 -4.223 -30.146 1.00 41.56 181 GLN A C 1
ATOM 1409 O O . GLN A 1 181 ? 18.136 -4.715 -29.178 1.00 41.56 181 GLN A O 1
#

InterPro domains:
  IPR001073 C1q domain [PF00386] (68-160)
  IPR001073 C1q domain [PS50871] (61-181)
  IPR008983 Tumour necrosis factor-like domain superfamily [G3DSA:2.60.120.40] (62-173)
  IPR008983 Tumour necrosis factor-like domain superfamily [SSF49842] (66-155)
  IPR050822 Cerebellin Synaptic Organizer [PTHR22923] (46-163)